Protein AF-V4P3L7-F1 (afdb_monomer_lite)

Structure (mmCIF, N/CA/C/O backbone):
data_AF-V4P3L7-F1
#
_entry.id   AF-V4P3L7-F1
#
loop_
_atom_site.group_PDB
_atom_site.id
_atom_site.type_symbol
_atom_site.label_atom_id
_atom_site.label_alt_id
_atom_site.label_comp_id
_atom_site.label_asym_id
_atom_site.label_entity_id
_atom_site.label_seq_id
_atom_site.pdbx_PDB_ins_code
_atom_site.Cartn_x
_atom_site.Cartn_y
_atom_site.Cartn_z
_atom_site.occupancy
_atom_site.B_iso_or_equiv
_atom_site.auth_seq_id
_atom_site.auth_comp_id
_atom_site.auth_asym_id
_atom_site.auth_atom_id
_atom_site.pdbx_PDB_model_num
ATOM 1 N N . MET A 1 1 ? 28.879 34.610 58.451 1.00 37.88 1 MET A N 1
ATOM 2 C CA . MET A 1 1 ? 29.389 35.227 57.208 1.00 37.88 1 MET A CA 1
ATOM 3 C C . MET A 1 1 ? 28.732 34.525 56.030 1.00 37.88 1 MET A C 1
ATOM 5 O O . MET A 1 1 ? 28.749 33.306 55.981 1.00 37.88 1 MET A O 1
ATOM 9 N N . LYS A 1 2 ? 28.060 35.299 55.172 1.00 35.75 2 LYS A N 1
ATOM 10 C CA . LYS A 1 2 ? 27.319 34.864 53.978 1.00 35.75 2 LYS A CA 1
ATOM 11 C C . LYS A 1 2 ? 28.291 34.525 52.846 1.00 35.75 2 LYS A C 1
ATOM 13 O O . LYS A 1 2 ? 29.148 35.365 52.600 1.00 35.75 2 LYS A O 1
ATOM 18 N N . ARG A 1 3 ? 28.061 33.436 52.097 1.00 35.53 3 ARG A N 1
ATOM 19 C CA . ARG A 1 3 ? 28.135 33.418 50.619 1.00 35.53 3 ARG A CA 1
ATOM 20 C C . ARG A 1 3 ? 27.157 32.382 50.055 1.00 35.53 3 ARG A C 1
ATOM 22 O O . ARG A 1 3 ? 27.324 31.185 50.239 1.00 35.53 3 ARG A O 1
ATOM 29 N N . L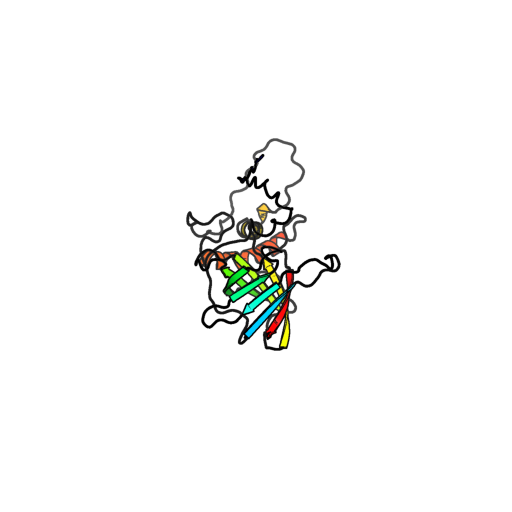EU A 1 4 ? 26.129 32.919 49.408 1.00 35.16 4 LEU A N 1
ATOM 30 C CA . LEU A 1 4 ? 25.175 32.271 48.519 1.00 35.16 4 LEU A CA 1
ATOM 31 C C . LEU A 1 4 ? 25.729 32.478 47.099 1.00 35.16 4 LEU A C 1
ATOM 33 O O . LEU A 1 4 ? 26.062 33.615 46.765 1.00 35.16 4 LEU A O 1
ATOM 37 N N . ILE A 1 5 ? 25.845 31.429 46.287 1.00 44.84 5 ILE A N 1
ATOM 38 C CA . ILE A 1 5 ? 26.063 31.554 44.839 1.00 44.84 5 ILE A CA 1
ATOM 39 C C . ILE A 1 5 ? 25.007 30.676 44.166 1.00 44.84 5 ILE A C 1
ATOM 41 O O . ILE A 1 5 ? 24.982 29.465 44.360 1.00 44.84 5 ILE A O 1
ATOM 45 N N . ILE A 1 6 ? 24.107 31.330 43.436 1.00 40.78 6 ILE A N 1
ATOM 46 C CA . ILE A 1 6 ? 23.096 30.758 42.541 1.00 40.78 6 ILE A CA 1
ATOM 47 C C . ILE A 1 6 ? 23.354 31.370 41.156 1.00 40.78 6 ILE A C 1
ATOM 49 O O . ILE A 1 6 ? 23.861 32.491 41.082 1.00 40.78 6 ILE A O 1
ATOM 53 N N . VAL A 1 7 ? 22.867 30.668 40.122 1.00 38.09 7 VAL A N 1
ATOM 54 C CA . VAL A 1 7 ? 22.630 31.091 38.721 1.00 38.09 7 VAL A CA 1
ATOM 55 C C . VAL A 1 7 ? 23.849 30.812 37.829 1.00 38.09 7 VAL A C 1
ATOM 57 O O . VAL A 1 7 ? 24.954 31.181 38.192 1.00 38.09 7 VAL A O 1
ATOM 60 N N . ALA A 1 8 ? 23.794 30.177 36.657 1.00 35.69 8 ALA A N 1
ATOM 61 C CA . ALA A 1 8 ? 22.783 29.584 35.768 1.00 35.69 8 ALA A CA 1
ATOM 62 C C . ALA A 1 8 ? 23.570 28.585 34.879 1.00 35.69 8 ALA A C 1
ATOM 64 O O . ALA A 1 8 ? 24.770 28.751 34.691 1.00 35.69 8 ALA A O 1
ATOM 65 N N . GLY A 1 9 ? 23.010 27.476 34.402 1.00 33.06 9 GLY A N 1
ATOM 66 C CA . GLY A 1 9 ? 22.136 27.475 33.228 1.00 33.06 9 GLY A CA 1
ATOM 67 C C . GLY A 1 9 ? 22.950 27.411 31.927 1.00 33.06 9 GLY A C 1
ATOM 68 O O . GLY A 1 9 ? 23.259 28.440 31.348 1.00 33.06 9 GLY A O 1
ATOM 69 N N . LEU A 1 10 ? 23.277 26.187 31.508 1.00 34.41 10 LEU A N 1
ATOM 70 C CA . LEU A 1 10 ? 23.699 25.740 30.168 1.00 34.41 10 LEU A CA 1
ATOM 71 C C . LEU A 1 10 ? 23.629 24.200 30.262 1.00 34.41 10 LEU A C 1
ATOM 73 O O . LEU A 1 10 ? 24.507 23.586 30.852 1.00 34.41 10 LEU A O 1
ATOM 77 N N . LEU A 1 11 ? 22.532 23.504 29.939 1.00 36.62 11 LEU A N 1
ATOM 78 C CA . LEU A 1 11 ? 21.944 23.349 28.601 1.00 36.62 11 LEU A CA 1
ATOM 79 C C . LEU A 1 11 ? 23.004 23.292 27.495 1.00 36.62 11 LEU A C 1
ATOM 81 O O . LEU A 1 11 ? 22.933 24.001 26.500 1.00 36.62 11 LEU A O 1
ATOM 85 N N . ALA A 1 12 ? 23.984 22.407 27.668 1.00 33.34 12 ALA A N 1
ATOM 86 C CA . ALA A 1 12 ? 24.617 21.757 26.534 1.00 33.34 12 ALA A CA 1
ATOM 87 C C . ALA A 1 12 ? 23.836 20.464 26.270 1.00 33.34 12 ALA A C 1
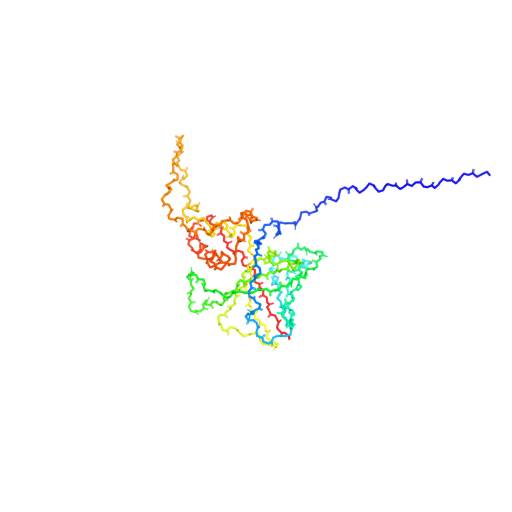ATOM 89 O O . ALA A 1 12 ? 24.082 19.433 26.891 1.00 33.34 12 ALA A O 1
ATOM 90 N N . LEU A 1 13 ? 22.844 20.564 25.381 1.00 32.34 13 LEU A N 1
ATOM 91 C CA . LEU A 1 13 ? 22.291 19.434 24.643 1.00 32.34 13 LEU A CA 1
ATOM 92 C C . LEU A 1 13 ? 23.450 18.809 23.862 1.00 32.34 13 LEU A C 1
ATOM 94 O O . LEU A 1 13 ? 23.728 19.186 22.726 1.00 32.34 13 LEU A O 1
ATOM 98 N N . THR A 1 14 ? 24.186 17.902 24.498 1.00 32.47 14 THR A N 1
ATOM 99 C CA . THR A 1 14 ? 25.061 16.989 23.776 1.00 32.47 14 THR A CA 1
ATOM 100 C C . THR A 1 14 ? 24.165 16.198 22.845 1.00 32.47 14 THR A C 1
ATOM 102 O O . THR A 1 14 ? 23.231 15.538 23.302 1.00 32.47 14 THR A O 1
ATOM 105 N N . ALA A 1 15 ? 24.426 16.381 21.552 1.00 32.62 15 ALA A N 1
ATOM 106 C CA . ALA A 1 15 ? 23.790 15.735 20.425 1.00 32.62 15 ALA A CA 1
ATOM 107 C C . ALA A 1 15 ? 23.206 14.372 20.807 1.00 32.62 15 ALA A C 1
ATOM 109 O O . ALA A 1 15 ? 23.937 13.462 21.205 1.00 32.62 15 ALA A O 1
ATOM 110 N N . CYS A 1 16 ? 21.880 14.265 20.682 1.00 31.66 16 CYS A N 1
ATOM 111 C CA . CYS A 1 16 ? 21.207 12.982 20.584 1.00 31.66 16 CYS A CA 1
ATOM 112 C C . CYS A 1 16 ? 21.837 12.260 19.395 1.00 31.66 16 CYS A C 1
ATOM 114 O O . CYS A 1 16 ? 21.535 12.546 18.239 1.00 31.66 16 CYS A O 1
ATOM 116 N N . SER A 1 17 ? 22.785 11.380 19.695 1.00 32.28 17 SER A N 1
ATOM 117 C CA . SER A 1 17 ? 23.218 10.345 18.778 1.00 32.28 17 SER A CA 1
ATOM 118 C C . SER A 1 17 ? 21.976 9.501 18.542 1.00 32.28 17 SER A C 1
ATOM 120 O O . SER A 1 17 ? 21.480 8.855 19.463 1.00 32.28 17 SER A O 1
ATOM 122 N N . LYS A 1 18 ? 21.419 9.608 17.335 1.00 30.78 18 LYS A N 1
ATOM 123 C CA . LYS A 1 18 ? 20.332 8.748 16.882 1.00 30.78 18 LYS A CA 1
ATOM 124 C C . LYS A 1 18 ? 20.797 7.295 17.027 1.00 30.78 18 LYS A C 1
ATOM 126 O O . LYS A 1 18 ? 21.839 6.958 16.459 1.00 30.78 18 LYS A O 1
ATOM 131 N N . PRO A 1 19 ? 20.097 6.444 17.792 1.00 31.98 19 PRO A N 1
ATOM 132 C CA . PRO A 1 19 ? 20.280 5.019 17.650 1.00 31.98 19 PRO A CA 1
ATOM 133 C C . PRO A 1 19 ? 19.686 4.590 16.304 1.00 31.98 19 PRO A C 1
ATOM 135 O O . PRO A 1 19 ? 18.683 5.121 15.831 1.00 31.98 19 PRO A O 1
ATOM 138 N N . VAL A 1 20 ? 20.406 3.672 15.680 1.00 42.06 20 VAL A N 1
ATOM 139 C CA . VAL A 1 20 ? 20.154 3.027 14.396 1.00 42.06 20 VAL A CA 1
ATOM 140 C C . VAL A 1 20 ? 18.781 2.348 14.404 1.00 42.06 20 VAL A C 1
ATOM 142 O O . VAL A 1 20 ? 18.669 1.302 15.023 1.00 42.06 20 VAL A O 1
ATOM 145 N N . GLU A 1 21 ? 17.774 2.953 13.756 1.00 36.69 21 GLU A N 1
ATOM 146 C CA . GLU A 1 21 ? 16.595 2.297 13.130 1.00 36.69 21 GLU A CA 1
ATOM 147 C C . GLU A 1 21 ? 15.647 3.309 12.424 1.00 36.69 21 GLU A C 1
ATOM 149 O O . GLU A 1 21 ? 14.431 3.194 12.452 1.00 36.69 21 GLU A O 1
ATOM 154 N N . GLU A 1 22 ? 16.177 4.339 11.752 1.00 35.50 22 GLU A N 1
ATOM 155 C CA . GLU A 1 22 ? 15.370 5.290 10.942 1.00 35.50 22 GLU A CA 1
ATOM 156 C C . GLU A 1 22 ? 15.226 4.869 9.459 1.00 35.50 22 GLU A C 1
ATOM 158 O O . GLU A 1 22 ? 14.874 5.673 8.599 1.00 35.50 22 GLU A O 1
ATOM 163 N N . ALA A 1 23 ? 15.511 3.612 9.110 1.00 40.16 23 ALA A N 1
ATOM 164 C CA . ALA A 1 23 ? 15.700 3.219 7.709 1.00 40.16 23 ALA A CA 1
ATOM 165 C C . ALA A 1 23 ? 14.409 3.019 6.886 1.00 40.16 23 ALA A C 1
ATOM 167 O O . ALA A 1 23 ? 14.508 2.871 5.672 1.00 40.16 23 ALA A O 1
ATOM 168 N N . ALA A 1 24 ? 13.217 3.014 7.492 1.00 41.72 24 ALA A N 1
ATOM 169 C CA . ALA A 1 24 ? 11.974 2.715 6.767 1.00 41.72 24 ALA A CA 1
ATOM 170 C C . ALA A 1 24 ? 11.208 3.951 6.252 1.00 41.72 24 ALA A C 1
ATOM 172 O O . ALA A 1 24 ? 10.261 3.790 5.494 1.00 41.72 24 ALA A O 1
ATOM 173 N N . MET A 1 25 ? 11.588 5.175 6.649 1.00 45.25 25 MET A N 1
ATOM 174 C CA . MET A 1 25 ? 10.814 6.391 6.333 1.00 45.25 25 MET A CA 1
ATOM 175 C C . MET A 1 25 ? 11.490 7.395 5.406 1.00 45.25 25 MET A C 1
ATOM 177 O O . MET A 1 25 ? 10.789 8.172 4.764 1.00 45.25 25 MET A O 1
ATOM 181 N N . ASP A 1 26 ? 12.819 7.406 5.312 1.00 50.12 26 ASP A N 1
ATOM 182 C CA . ASP A 1 26 ? 13.526 8.408 4.495 1.00 50.12 26 ASP A CA 1
ATOM 183 C C . ASP A 1 26 ? 13.396 8.153 2.976 1.00 50.12 26 ASP A C 1
ATOM 185 O O . ASP A 1 26 ? 14.003 8.859 2.173 1.00 50.12 26 ASP A O 1
ATOM 189 N N . ARG A 1 27 ? 12.610 7.146 2.564 1.00 66.25 27 ARG A N 1
ATOM 190 C CA . ARG A 1 27 ? 12.422 6.747 1.160 1.00 66.25 27 ARG A CA 1
ATOM 191 C C . ARG A 1 27 ? 10.981 6.445 0.751 1.00 66.25 27 ARG A C 1
ATOM 193 O O . ARG A 1 27 ? 10.786 6.026 -0.384 1.00 66.25 27 ARG A O 1
ATOM 200 N N . SER A 1 28 ? 9.980 6.616 1.615 1.00 78.62 28 SER A N 1
ATOM 201 C CA . SER A 1 28 ? 8.603 6.273 1.234 1.00 78.62 28 SER A CA 1
ATOM 202 C C . SER A 1 28 ? 8.080 7.196 0.131 1.00 78.62 28 SER A C 1
ATOM 204 O O . SER A 1 28 ? 8.346 8.400 0.140 1.0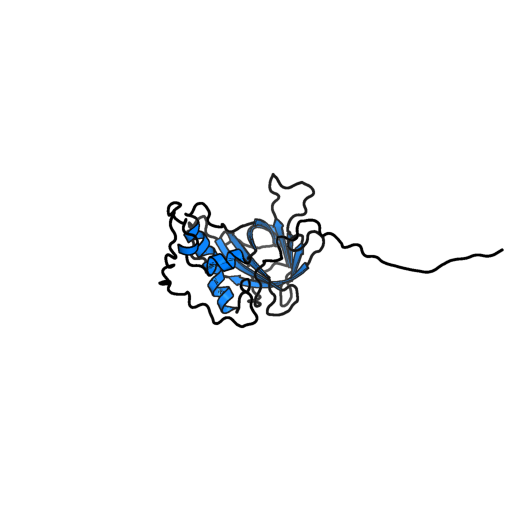0 78.62 28 SER A O 1
ATOM 206 N N . VAL A 1 29 ? 7.321 6.642 -0.814 1.00 85.81 29 VAL A N 1
ATOM 207 C CA . VAL A 1 29 ? 6.799 7.389 -1.962 1.00 85.81 29 VAL A CA 1
ATOM 208 C C . VAL A 1 29 ? 5.704 8.341 -1.513 1.00 85.81 29 VAL A C 1
ATOM 210 O O . VAL A 1 29 ? 4.733 7.927 -0.874 1.00 85.81 29 VAL A O 1
ATOM 213 N N . VAL A 1 30 ? 5.850 9.613 -1.891 1.00 86.44 30 VAL A N 1
ATOM 214 C CA . VAL A 1 30 ? 4.904 10.690 -1.576 1.00 86.44 30 VAL A CA 1
ATOM 215 C C . VAL A 1 30 ? 4.195 11.186 -2.837 1.00 86.44 30 VAL A C 1
ATOM 217 O O . VAL A 1 30 ? 4.733 11.105 -3.940 1.00 86.44 30 VAL A O 1
ATOM 220 N N . GLY A 1 31 ? 2.974 11.700 -2.695 1.00 84.44 31 GLY A N 1
ATOM 221 C CA . GLY A 1 31 ? 2.232 12.293 -3.808 1.00 84.44 31 GLY A CA 1
ATOM 222 C C . GLY A 1 31 ? 0.796 12.711 -3.459 1.00 84.44 31 GLY A C 1
ATOM 223 O O . GLY A 1 31 ? 0.480 12.901 -2.278 1.00 84.44 31 GLY A O 1
ATOM 224 N N . PRO A 1 32 ? -0.059 12.906 -4.480 1.00 85.56 32 PRO A N 1
ATOM 225 C CA . PRO A 1 32 ? -1.382 13.516 -4.345 1.00 85.56 32 PRO A CA 1
ATOM 226 C C . PRO A 1 32 ? -2.462 12.640 -3.702 1.00 85.56 32 PRO A C 1
ATOM 228 O O . PRO A 1 32 ? -2.572 11.437 -3.937 1.00 85.56 32 PRO A O 1
ATOM 231 N N . ASP A 1 33 ? -3.360 13.265 -2.952 1.00 84.81 33 ASP A N 1
ATOM 232 C CA . ASP A 1 33 ? -4.522 12.572 -2.394 1.00 84.81 33 ASP A CA 1
ATOM 233 C C . ASP A 1 33 ? -5.399 11.935 -3.497 1.00 84.81 33 ASP A C 1
ATOM 235 O O . ASP A 1 33 ? -5.634 12.520 -4.558 1.00 84.81 33 ASP A O 1
ATOM 239 N N . MET A 1 34 ? -5.902 10.723 -3.230 1.00 89.38 34 MET A N 1
ATOM 240 C CA . MET A 1 34 ? -6.771 9.963 -4.142 1.00 89.38 34 MET A CA 1
ATOM 241 C C . MET A 1 34 ? -8.255 10.045 -3.729 1.00 89.38 34 MET A C 1
ATOM 243 O O . MET A 1 34 ? -8.686 10.936 -2.994 1.00 89.38 34 MET A O 1
ATOM 247 N N . GLU A 1 35 ? -9.066 9.089 -4.192 1.00 85.12 35 GLU A N 1
ATOM 248 C CA . GLU A 1 35 ? -10.470 8.959 -3.811 1.00 85.12 35 GLU A CA 1
ATOM 249 C C . GLU A 1 35 ? -10.623 8.513 -2.349 1.00 85.12 35 GLU A C 1
ATOM 251 O O . GLU A 1 35 ? -9.746 7.887 -1.766 1.00 85.12 35 GLU A O 1
ATOM 256 N N . LYS A 1 36 ? -11.760 8.816 -1.718 1.00 81.94 36 LYS A N 1
ATOM 257 C CA . LYS A 1 36 ? -11.989 8.510 -0.289 1.00 81.94 36 LYS A CA 1
ATOM 258 C C . LYS A 1 36 ? -12.747 7.202 -0.050 1.00 81.94 36 LYS A C 1
ATOM 260 O O . LYS A 1 36 ? -12.851 6.745 1.087 1.00 81.94 36 LYS A O 1
ATOM 265 N N . ALA A 1 37 ? -13.300 6.608 -1.106 1.00 83.00 37 ALA A N 1
ATOM 266 C CA . ALA A 1 37 ? -14.049 5.363 -1.021 1.00 83.00 37 ALA A CA 1
ATOM 267 C C . ALA A 1 37 ? -13.084 4.172 -1.068 1.00 83.00 37 ALA A C 1
ATOM 269 O O . ALA A 1 37 ? -12.436 3.931 -2.080 1.00 83.00 37 ALA A O 1
ATOM 270 N N . GLY A 1 38 ? -12.984 3.446 0.045 1.00 84.56 38 GLY A N 1
ATOM 271 C CA . GLY A 1 38 ? -12.112 2.280 0.168 1.00 84.56 38 GLY A CA 1
ATOM 272 C C . GLY A 1 38 ? -12.831 0.940 -0.031 1.00 84.56 38 GLY A C 1
ATOM 273 O O . GLY A 1 38 ? -14.060 0.899 -0.127 1.00 84.56 38 GLY A O 1
ATOM 274 N N . PRO A 1 39 ? -12.076 -0.173 -0.014 1.00 85.44 39 PRO A N 1
ATOM 275 C CA . PRO A 1 39 ? -12.614 -1.531 -0.168 1.00 85.44 39 PRO A CA 1
ATOM 276 C C . PRO A 1 39 ? -13.468 -1.999 1.010 1.00 85.44 39 PRO A C 1
ATOM 278 O O . PRO A 1 39 ? -14.220 -2.968 0.915 1.00 85.44 39 PRO A O 1
ATOM 281 N N . PHE A 1 40 ? -13.316 -1.344 2.155 1.00 86.00 40 PHE A N 1
ATOM 282 C CA . PHE A 1 40 ? -13.947 -1.754 3.393 1.00 86.00 40 PHE A CA 1
ATOM 283 C C . PHE A 1 40 ? -15.329 -1.108 3.482 1.00 86.00 40 PHE A C 1
ATOM 285 O O . PHE A 1 40 ? -15.439 0.115 3.524 1.00 86.00 40 PHE A O 1
ATOM 292 N N . GLY A 1 41 ? -16.387 -1.924 3.486 1.00 75.06 41 GLY A N 1
ATOM 293 C CA . GLY A 1 41 ? -17.776 -1.459 3.448 1.00 75.06 41 GLY A CA 1
ATOM 294 C C . GLY A 1 41 ? -18.229 -0.664 4.689 1.00 75.06 41 GLY A C 1
ATOM 295 O O . GLY A 1 41 ? -17.719 0.405 5.036 1.00 75.06 41 GLY A O 1
ATOM 296 N N . ASN A 1 42 ? -19.273 -1.135 5.373 1.00 77.44 42 ASN A N 1
ATOM 297 C CA . ASN A 1 42 ? -19.731 -0.516 6.621 1.00 77.44 42 ASN A CA 1
ATOM 298 C C . ASN A 1 42 ? -18.984 -1.102 7.823 1.00 77.44 42 ASN A C 1
ATOM 300 O O . ASN A 1 42 ? -19.494 -1.984 8.504 1.00 77.44 42 ASN A O 1
ATOM 304 N N . PHE A 1 43 ? -17.790 -0.575 8.080 1.00 87.19 43 PHE A N 1
ATOM 305 C CA . PHE A 1 43 ? -17.058 -0.771 9.331 1.00 87.19 43 PHE A CA 1
ATOM 306 C C . PHE A 1 43 ? -17.214 0.454 10.239 1.00 87.19 43 PHE A C 1
ATOM 308 O O . PHE A 1 43 ? -17.498 1.554 9.752 1.00 87.19 43 PHE A O 1
ATOM 315 N N . LYS A 1 44 ? -17.020 0.290 11.550 1.00 89.81 44 LYS A N 1
ATOM 316 C CA . LYS A 1 44 ? -16.764 1.431 12.445 1.00 89.81 44 LYS A CA 1
ATOM 317 C C . LYS A 1 44 ? -15.273 1.575 12.686 1.00 89.81 44 LYS A C 1
ATOM 319 O O . LYS A 1 44 ? -14.747 2.686 12.611 1.00 89.81 44 LYS A O 1
ATOM 324 N N . HIS A 1 45 ? -14.622 0.442 12.922 1.00 93.94 45 HIS A N 1
ATOM 325 C CA . HIS A 1 45 ? -13.204 0.358 13.196 1.00 93.94 45 HIS A CA 1
ATOM 326 C C . HIS A 1 45 ? -12.604 -0.885 12.521 1.00 93.94 45 HIS A C 1
ATOM 328 O O . HIS A 1 45 ? -13.248 -1.930 12.441 1.00 93.94 45 HIS A O 1
ATOM 334 N N . ILE A 1 46 ? -11.393 -0.765 11.979 1.00 95.06 46 ILE A N 1
ATOM 335 C CA . ILE A 1 46 ? -10.614 -1.900 11.473 1.00 95.06 46 ILE A CA 1
ATOM 336 C C . ILE A 1 46 ? -9.204 -1.792 12.024 1.00 95.06 46 ILE A C 1
ATOM 338 O O . ILE A 1 46 ? -8.561 -0.759 11.873 1.00 95.06 46 ILE A O 1
ATOM 342 N N . THR A 1 47 ? -8.702 -2.874 12.605 1.00 96.38 47 THR A N 1
ATOM 343 C CA . THR A 1 47 ? -7.294 -2.981 12.995 1.00 96.38 47 THR A CA 1
ATOM 344 C C . THR A 1 47 ? -6.563 -3.881 12.016 1.00 96.38 47 THR A C 1
ATOM 346 O O . THR A 1 47 ? -6.927 -5.046 11.891 1.00 96.38 47 THR A O 1
ATOM 349 N N . PHE A 1 48 ? -5.513 -3.380 11.375 1.00 95.38 48 PHE A N 1
ATOM 350 C CA . PHE A 1 48 ? -4.527 -4.187 10.661 1.00 95.38 48 PHE A CA 1
ATOM 351 C C . PHE A 1 48 ? -3.310 -4.358 11.565 1.00 95.38 48 PHE A C 1
ATOM 353 O O . PHE A 1 48 ? -2.701 -3.368 11.964 1.00 95.38 48 PHE A O 1
ATOM 360 N N . ALA A 1 49 ? -2.958 -5.591 11.910 1.00 94.69 49 ALA A N 1
ATOM 361 C CA . ALA A 1 49 ? -1.814 -5.880 12.771 1.00 94.69 49 ALA A CA 1
ATOM 362 C C . ALA A 1 49 ? -0.843 -6.832 12.076 1.00 94.69 49 ALA A C 1
ATOM 364 O O . ALA A 1 49 ? -1.273 -7.833 11.497 1.00 94.69 49 ALA A O 1
ATOM 365 N N . ALA A 1 50 ? 0.453 -6.531 12.145 1.00 91.62 50 ALA A N 1
ATOM 366 C CA . ALA A 1 50 ? 1.477 -7.413 11.604 1.00 91.62 50 ALA A CA 1
ATOM 367 C C . ALA A 1 50 ? 1.522 -8.740 12.361 1.00 91.62 50 ALA A C 1
ATOM 369 O O . ALA A 1 50 ? 1.360 -8.798 13.585 1.00 91.62 50 ALA A O 1
ATOM 370 N N . VAL A 1 51 ? 1.748 -9.819 11.615 1.00 86.88 51 VAL A N 1
ATOM 371 C CA . VAL A 1 51 ? 1.945 -11.148 12.191 1.00 86.88 51 VAL A CA 1
ATOM 372 C C . VAL A 1 51 ? 3.387 -11.261 12.673 1.00 86.88 51 VAL A C 1
ATOM 374 O O . VAL A 1 51 ? 4.320 -11.003 11.918 1.00 86.88 51 VAL A O 1
ATOM 377 N N . ARG A 1 52 ? 3.575 -11.657 13.935 1.00 84.75 52 ARG A N 1
ATOM 378 C CA . ARG A 1 52 ? 4.904 -11.920 14.498 1.00 84.75 52 ARG A CA 1
ATOM 379 C C . ARG A 1 52 ? 5.571 -13.066 13.734 1.00 84.75 52 ARG A C 1
ATOM 381 O O . ARG A 1 52 ? 5.026 -14.170 13.727 1.00 84.75 52 ARG A O 1
ATOM 388 N N . ALA A 1 53 ? 6.731 -12.815 13.133 1.00 82.81 53 ALA A N 1
ATOM 389 C CA . ALA A 1 53 ? 7.563 -13.879 12.582 1.00 82.81 53 ALA A CA 1
ATOM 390 C C . ALA A 1 53 ? 8.284 -14.631 13.716 1.00 82.81 53 ALA A C 1
ATOM 392 O O . ALA A 1 53 ? 8.464 -14.094 14.812 1.00 82.81 53 ALA A O 1
ATOM 393 N N . GLU A 1 54 ? 8.664 -15.887 13.474 1.00 82.62 54 GLU A N 1
ATOM 394 C CA . GLU A 1 54 ? 9.262 -16.762 14.498 1.00 82.62 54 GLU A CA 1
ATOM 395 C C . GLU A 1 54 ? 10.577 -16.212 15.072 1.00 82.62 54 GLU A C 1
ATOM 397 O O . GLU A 1 54 ? 10.896 -16.450 16.235 1.00 82.62 54 GLU A O 1
ATOM 402 N N . ASP A 1 55 ? 11.317 -15.450 14.272 1.00 83.25 55 ASP A N 1
ATOM 403 C CA . ASP A 1 55 ? 12.587 -14.813 14.612 1.00 83.25 55 ASP A CA 1
ATOM 404 C C . ASP A 1 55 ? 12.431 -13.412 15.228 1.00 83.25 55 ASP A C 1
ATOM 406 O O . ASP A 1 55 ? 13.416 -12.820 15.670 1.00 83.25 55 ASP A O 1
ATOM 410 N N . THR A 1 56 ? 11.209 -12.872 15.301 1.00 77.81 56 THR A N 1
ATOM 411 C CA . THR A 1 56 ? 10.964 -11.531 15.845 1.00 77.81 56 THR A CA 1
ATOM 412 C C . THR A 1 56 ? 10.991 -11.545 17.384 1.00 77.81 56 THR A C 1
ATOM 414 O O . THR A 1 56 ? 10.117 -12.183 17.990 1.00 77.81 56 THR A O 1
ATOM 417 N N . PRO A 1 57 ? 11.901 -10.795 18.047 1.00 84.69 57 PRO A N 1
ATOM 418 C CA . PRO A 1 57 ? 12.015 -10.749 19.509 1.00 84.69 57 PRO A CA 1
ATOM 419 C C . PRO A 1 57 ? 10.693 -10.429 20.206 1.00 84.69 57 PRO A C 1
ATOM 421 O O . PRO A 1 57 ? 9.962 -9.537 19.784 1.00 84.69 57 PRO A O 1
ATOM 424 N N . THR A 1 58 ? 10.359 -11.142 21.284 1.00 81.94 58 THR A N 1
ATOM 425 C CA . THR A 1 58 ? 9.044 -11.066 21.958 1.00 81.94 58 THR A CA 1
ATOM 426 C C . THR A 1 58 ? 8.643 -9.651 22.393 1.00 81.94 58 THR A C 1
ATOM 428 O O . THR A 1 58 ? 7.455 -9.335 22.436 1.00 81.94 58 THR A O 1
ATOM 431 N N . ASP A 1 59 ? 9.616 -8.802 22.704 1.00 82.19 59 ASP A N 1
ATOM 432 C CA . ASP A 1 59 ? 9.457 -7.409 23.119 1.00 82.19 59 ASP A CA 1
ATOM 433 C C . ASP A 1 59 ? 9.379 -6.409 21.953 1.00 82.19 59 ASP A C 1
ATOM 435 O O . ASP A 1 59 ? 9.020 -5.252 22.179 1.00 82.19 59 ASP A O 1
ATOM 439 N N . SER A 1 60 ? 9.633 -6.840 20.712 1.00 80.38 60 SER A N 1
ATOM 440 C CA . SER A 1 60 ? 9.470 -5.996 19.527 1.00 80.38 60 SER A CA 1
ATOM 441 C C . SER A 1 60 ? 8.030 -5.517 19.395 1.00 80.38 60 SER A C 1
ATOM 443 O O . SER A 1 60 ? 7.078 -6.311 19.433 1.00 80.38 60 SER A O 1
ATOM 445 N N . GLN A 1 61 ? 7.885 -4.209 19.195 1.00 83.38 61 GLN A N 1
ATOM 446 C CA . GLN A 1 61 ? 6.610 -3.598 18.873 1.00 83.38 61 GLN A CA 1
ATOM 447 C C . GLN A 1 61 ? 6.309 -3.829 17.392 1.00 83.38 61 GLN A C 1
ATOM 449 O O . GLN A 1 61 ? 7.126 -3.536 16.527 1.00 83.38 61 GLN A O 1
ATOM 454 N N . LEU A 1 62 ? 5.142 -4.396 17.099 1.00 85.94 62 LEU A N 1
ATOM 455 C CA . LEU A 1 62 ? 4.756 -4.723 15.730 1.00 85.94 62 LEU A CA 1
ATOM 456 C C . LEU A 1 62 ? 4.008 -3.557 15.086 1.00 85.94 62 LEU A C 1
ATOM 458 O O . LEU A 1 62 ? 3.322 -2.794 15.778 1.00 85.94 62 LEU A O 1
ATOM 462 N N . MET A 1 63 ? 4.105 -3.460 13.759 1.00 88.88 63 MET A N 1
ATOM 463 C CA . MET A 1 63 ? 3.305 -2.524 12.976 1.00 88.88 63 MET A CA 1
ATOM 464 C C . MET A 1 63 ? 1.816 -2.777 13.235 1.00 88.88 63 MET A C 1
ATOM 466 O O . MET A 1 63 ? 1.335 -3.917 13.189 1.00 88.88 63 MET A O 1
ATOM 470 N N . ARG A 1 64 ? 1.076 -1.697 13.484 1.00 92.62 64 ARG A N 1
ATOM 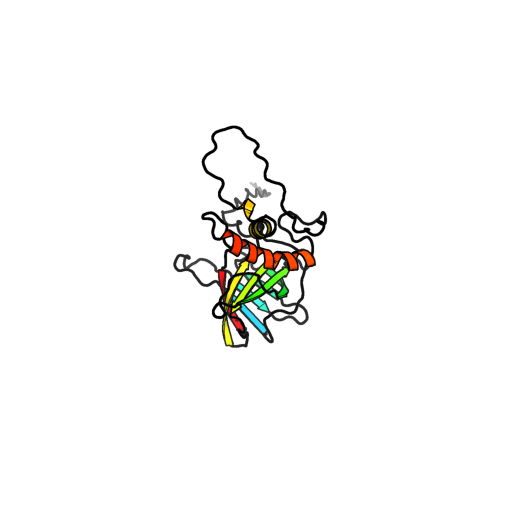471 C CA . ARG A 1 64 ? -0.380 -1.728 13.593 1.00 92.62 64 ARG A CA 1
ATOM 472 C C . ARG A 1 64 ? -0.988 -0.470 12.990 1.00 92.62 64 ARG A C 1
ATOM 474 O O . ARG A 1 64 ? -0.527 0.634 13.259 1.00 92.62 64 ARG A O 1
ATOM 481 N N . ILE A 1 65 ? -2.054 -0.640 12.220 1.00 94.38 65 ILE A N 1
ATOM 482 C CA . ILE A 1 65 ? -2.838 0.440 11.622 1.00 94.38 65 ILE A CA 1
ATOM 483 C C . ILE A 1 65 ? -4.268 0.315 12.139 1.00 94.38 65 ILE A C 1
ATOM 485 O O . ILE A 1 65 ? -4.922 -0.701 11.923 1.00 94.38 65 ILE A O 1
ATOM 489 N N . GLU A 1 66 ? -4.758 1.344 12.818 1.00 95.69 66 GLU A N 1
ATOM 490 C CA . GLU A 1 66 ? -6.142 1.426 13.293 1.00 95.69 66 GLU A CA 1
ATOM 491 C C . GLU A 1 66 ? -6.916 2.411 12.421 1.00 95.69 66 GLU A C 1
ATOM 493 O O . GLU A 1 66 ? -6.630 3.604 12.423 1.00 95.69 66 GLU A O 1
ATOM 498 N N . LEU A 1 67 ? -7.888 1.919 11.658 1.00 94.88 67 LEU A N 1
ATOM 499 C CA . LEU A 1 67 ? -8.704 2.699 10.739 1.00 94.88 67 LEU A CA 1
ATOM 500 C C . LEU A 1 67 ? -10.083 2.955 11.344 1.00 94.88 67 LEU A C 1
ATOM 502 O O . LEU A 1 67 ? -10.841 2.022 11.601 1.00 94.88 67 LEU A O 1
ATOM 506 N N . VAL A 1 68 ? -10.448 4.223 11.504 1.00 93.62 68 VAL A N 1
ATOM 507 C CA . VAL A 1 68 ? -11.767 4.648 11.986 1.00 93.62 68 VAL A CA 1
ATOM 508 C C . VAL A 1 68 ? -12.548 5.289 10.848 1.00 93.62 68 VAL A C 1
ATOM 510 O O . VAL A 1 68 ? -12.042 6.165 10.138 1.00 93.62 68 VAL A O 1
ATOM 513 N N . LYS A 1 69 ? -13.809 4.873 10.686 1.00 89.50 69 LYS A N 1
ATOM 514 C CA . LYS A 1 69 ? -14.698 5.455 9.679 1.00 89.50 69 LYS A CA 1
ATOM 515 C C . LYS A 1 69 ? -15.068 6.885 10.066 1.00 89.50 69 LYS A C 1
ATOM 517 O O . LYS A 1 69 ? -15.666 7.117 11.116 1.00 89.50 69 LYS A O 1
ATOM 522 N N . GLY A 1 70 ? -14.730 7.844 9.210 1.00 84.19 70 GLY A N 1
ATOM 523 C CA . GLY A 1 70 ? -15.118 9.241 9.392 1.00 84.19 70 GLY A CA 1
ATOM 524 C C . GLY A 1 70 ? -16.364 9.611 8.590 1.00 84.19 70 GLY A C 1
ATOM 525 O O . GLY A 1 70 ? -16.782 8.901 7.679 1.00 84.19 70 GLY A O 1
ATOM 526 N N . ALA A 1 71 ? -16.955 10.765 8.908 1.00 75.50 71 ALA A N 1
ATOM 527 C CA . ALA A 1 71 ? -18.120 11.293 8.188 1.00 75.50 71 ALA A CA 1
ATOM 528 C C . ALA A 1 71 ? -17.790 11.812 6.770 1.00 75.50 71 ALA A C 1
ATOM 530 O O . ALA A 1 71 ? -18.702 12.113 6.006 1.00 75.50 71 ALA A O 1
ATOM 531 N N . GLY A 1 72 ? -16.505 11.922 6.418 1.00 76.62 72 GLY A N 1
ATOM 532 C CA . GLY A 1 72 ? -16.059 12.347 5.087 1.00 76.62 72 GLY A CA 1
ATOM 533 C C . GLY A 1 72 ? -14.743 11.708 4.649 1.00 76.62 72 GLY A C 1
ATOM 534 O O . GLY A 1 72 ? -14.607 11.330 3.492 1.00 76.62 72 GLY A O 1
ATOM 535 N N . GLU A 1 73 ? -13.789 11.552 5.564 1.00 84.00 73 GLU A N 1
ATOM 536 C CA . GLU A 1 73 ? -12.513 10.873 5.331 1.00 84.00 73 GLU A CA 1
ATOM 537 C C . GLU A 1 73 ? -12.264 9.874 6.460 1.00 84.00 73 GLU A C 1
ATOM 539 O O . GLU A 1 73 ? -12.520 10.187 7.625 1.00 84.00 73 GLU A O 1
ATOM 544 N N . ASN A 1 74 ? -11.785 8.679 6.116 1.00 89.50 74 ASN A N 1
ATOM 545 C CA . ASN A 1 74 ? -11.363 7.706 7.116 1.00 89.50 74 ASN A CA 1
ATOM 546 C C . ASN A 1 74 ? -10.037 8.149 7.730 1.00 89.50 74 ASN A C 1
ATOM 548 O O . ASN A 1 74 ? -9.169 8.668 7.033 1.00 89.50 74 ASN A O 1
ATOM 552 N N . VAL A 1 75 ? -9.877 7.917 9.027 1.00 91.94 75 VAL A N 1
ATOM 553 C CA . VAL A 1 75 ? -8.673 8.312 9.759 1.00 91.94 75 VAL A CA 1
ATOM 554 C C . VAL A 1 75 ? -7.934 7.057 10.185 1.00 91.94 75 VAL A C 1
ATOM 556 O O . VAL A 1 75 ? -8.522 6.200 10.842 1.00 91.94 75 VAL A O 1
ATOM 559 N N . ALA A 1 76 ? -6.662 6.955 9.818 1.00 92.88 76 ALA A N 1
ATOM 560 C CA . ALA A 1 76 ? -5.769 5.920 10.309 1.00 92.88 76 ALA A CA 1
ATOM 561 C C . ALA A 1 76 ? -4.920 6.446 11.467 1.00 92.88 76 ALA A C 1
ATOM 563 O O . ALA A 1 76 ? -4.404 7.563 11.406 1.00 92.88 76 ALA A O 1
ATOM 564 N N . THR A 1 77 ? -4.728 5.614 12.485 1.00 93.31 77 THR A N 1
ATOM 565 C CA . THR A 1 77 ? -3.668 5.761 13.481 1.00 93.31 77 THR A CA 1
ATOM 566 C C . THR A 1 77 ? -2.609 4.695 13.216 1.00 93.31 77 THR A C 1
ATOM 568 O O . THR A 1 77 ? -2.901 3.501 13.230 1.00 93.31 77 THR A O 1
ATOM 571 N N . LEU A 1 78 ? -1.385 5.131 12.944 1.00 90.44 78 LEU A N 1
ATOM 572 C CA . LEU A 1 78 ? -0.258 4.309 12.514 1.00 90.44 78 LEU A CA 1
ATOM 573 C C . LEU A 1 78 ? 0.692 4.126 13.697 1.00 90.44 78 LEU A C 1
ATOM 575 O O . LEU A 1 78 ? 1.229 5.110 14.206 1.00 90.44 78 LEU A O 1
ATOM 579 N N . TYR A 1 79 ? 0.902 2.888 14.129 1.00 89.69 79 TYR A N 1
ATOM 580 C CA . TYR A 1 79 ? 1.810 2.506 15.210 1.00 89.69 79 TYR A CA 1
ATOM 581 C C . TYR A 1 79 ? 2.988 1.723 14.632 1.00 89.69 79 TYR A C 1
ATOM 583 O O . TYR A 1 79 ? 2.763 0.776 13.876 1.00 89.69 79 TYR A O 1
ATOM 591 N N . ASN A 1 80 ? 4.218 2.096 15.004 1.00 84.75 80 ASN A N 1
ATOM 592 C CA . ASN A 1 80 ? 5.456 1.384 14.633 1.00 84.75 80 ASN A CA 1
ATOM 593 C C . ASN A 1 80 ? 5.597 1.166 13.119 1.00 84.75 80 ASN A C 1
ATOM 595 O O . ASN A 1 80 ? 6.080 0.142 12.650 1.00 84.75 80 ASN A O 1
ATOM 599 N N . LEU A 1 81 ? 5.067 2.118 12.351 1.00 76.00 81 LEU A N 1
ATOM 600 C CA . LEU A 1 81 ? 5.230 2.195 10.901 1.00 76.00 81 LEU A CA 1
ATOM 601 C C . LEU A 1 81 ? 6.316 3.214 10.551 1.00 76.00 81 LEU A C 1
ATOM 603 O O . LEU A 1 81 ? 7.151 2.989 9.689 1.00 76.00 81 LEU A O 1
ATOM 607 N N . LEU A 1 82 ? 6.258 4.350 11.244 1.00 67.75 82 LEU A N 1
ATOM 608 C CA . LEU A 1 82 ? 7.051 5.548 10.991 1.00 67.75 82 LEU A CA 1
ATOM 609 C C . LEU A 1 82 ? 8.041 5.835 12.132 1.00 67.75 82 LEU A C 1
ATOM 611 O O . LEU A 1 82 ? 9.108 6.407 11.940 1.00 67.75 82 LEU A O 1
ATOM 615 N N . SER A 1 83 ? 7.672 5.440 13.350 1.00 69.25 83 SER A N 1
ATOM 616 C CA . SER A 1 83 ? 8.513 5.488 14.542 1.00 69.25 83 SER A CA 1
ATOM 617 C C . SER A 1 83 ? 7.983 4.491 15.565 1.00 69.25 83 SER A C 1
ATOM 619 O O . SER A 1 83 ? 6.770 4.398 15.756 1.00 69.25 83 SER A O 1
ATOM 621 N N . ASP A 1 84 ? 8.889 3.849 16.297 1.00 72.44 84 ASP A N 1
ATOM 622 C CA . ASP A 1 84 ? 8.555 2.928 17.396 1.00 72.44 84 ASP A CA 1
ATOM 623 C C . ASP A 1 84 ? 8.196 3.652 18.704 1.00 72.44 84 ASP A C 1
ATOM 625 O O . ASP A 1 84 ? 7.931 3.046 19.740 1.00 72.44 84 ASP A O 1
ATOM 629 N N . SER A 1 85 ? 8.236 4.988 18.692 1.00 72.94 85 SER A N 1
ATOM 630 C CA . SER A 1 85 ? 8.027 5.812 19.888 1.00 72.94 85 SER A CA 1
ATOM 631 C C . SER A 1 85 ? 6.737 6.627 19.857 1.00 72.94 85 SER A C 1
ATOM 633 O O . SER A 1 85 ? 6.283 7.102 20.903 1.00 72.94 85 SER A O 1
ATOM 635 N N . LYS A 1 86 ? 6.152 6.837 18.671 1.00 81.25 86 LYS A N 1
ATOM 636 C CA . LYS A 1 86 ? 4.986 7.705 18.481 1.00 81.25 86 LYS A CA 1
ATOM 637 C C . LYS A 1 86 ? 4.061 7.154 17.414 1.00 81.25 86 LYS A C 1
ATOM 639 O O . LYS A 1 86 ? 4.498 6.763 16.338 1.00 81.25 86 LYS A O 1
ATOM 644 N N . SER A 1 87 ? 2.766 7.213 17.705 1.00 86.12 87 SER A N 1
ATOM 645 C CA . SER A 1 87 ? 1.735 6.981 16.705 1.00 86.12 87 SER A CA 1
ATOM 646 C C . SER A 1 87 ? 1.507 8.225 15.852 1.00 86.12 87 SER A C 1
ATOM 648 O O . SER A 1 87 ? 1.555 9.347 16.364 1.00 86.12 87 SER A O 1
ATOM 650 N N . TYR A 1 88 ? 1.161 8.023 14.588 1.00 85.75 88 TYR A N 1
ATOM 651 C CA . TYR A 1 88 ? 0.820 9.094 13.654 1.00 85.75 88 TYR A CA 1
ATOM 652 C C . TYR A 1 88 ? -0.637 8.987 13.239 1.00 85.75 88 TYR A C 1
ATOM 654 O O . TYR A 1 88 ? -1.175 7.890 13.156 1.00 85.75 88 TYR A O 1
ATOM 662 N N . MET A 1 89 ? -1.272 10.122 12.968 1.00 89.56 89 MET A N 1
ATOM 663 C CA . MET A 1 89 ? -2.621 10.149 12.416 1.00 89.56 89 MET A CA 1
ATOM 664 C C . MET A 1 89 ? -2.555 10.547 10.948 1.00 89.56 89 MET A C 1
ATOM 666 O O . MET A 1 89 ? -1.854 11.498 10.606 1.00 89.56 89 MET A O 1
ATOM 670 N N . ALA A 1 90 ? -3.310 9.853 10.105 1.00 90.38 90 ALA A N 1
ATOM 671 C CA . ALA A 1 90 ? -3.391 10.131 8.681 1.00 90.38 90 ALA A CA 1
ATOM 672 C C . ALA A 1 90 ? -4.843 10.144 8.204 1.00 90.38 90 ALA A C 1
ATOM 674 O O . ALA A 1 90 ? -5.661 9.337 8.651 1.00 90.38 90 ALA A O 1
ATOM 675 N N . GLY A 1 91 ? -5.152 11.044 7.276 1.00 91.25 91 GLY A N 1
ATOM 676 C CA . GLY A 1 91 ? -6.304 10.871 6.396 1.00 91.25 91 GLY A CA 1
ATOM 677 C C . GLY A 1 91 ? -6.023 9.754 5.391 1.00 91.25 91 GLY A C 1
ATOM 678 O O . GLY A 1 91 ? -4.872 9.592 4.985 1.00 91.25 91 GLY A O 1
ATOM 679 N N . VAL A 1 92 ? -7.026 8.945 5.038 1.00 92.06 92 VAL A N 1
ATOM 680 C CA . VAL A 1 92 ? -6.820 7.784 4.159 1.00 92.06 92 VAL A CA 1
ATOM 681 C C . VAL A 1 92 ? -7.617 7.898 2.871 1.00 92.06 92 VAL A C 1
ATOM 683 O O . VAL A 1 92 ? -8.843 8.051 2.885 1.00 92.06 92 VAL A O 1
ATOM 686 N N . THR A 1 93 ? -6.902 7.741 1.763 1.00 92.12 93 THR A N 1
ATOM 687 C CA . THR A 1 93 ? -7.437 7.684 0.403 1.00 92.12 93 THR A CA 1
ATOM 688 C C . THR A 1 93 ? -7.093 6.352 -0.256 1.00 92.12 93 THR A C 1
ATOM 690 O O . THR A 1 93 ? -6.181 5.648 0.176 1.00 92.12 93 THR A O 1
ATOM 693 N N . TYR A 1 94 ? -7.847 5.979 -1.284 1.00 92.38 94 TYR A N 1
ATOM 694 C CA . TYR A 1 94 ? -7.826 4.667 -1.911 1.00 92.38 94 TYR A CA 1
ATOM 695 C C . TYR A 1 94 ? -7.989 4.784 -3.424 1.00 92.38 94 TYR A C 1
ATOM 697 O O . TYR A 1 94 ? -8.648 5.699 -3.920 1.00 92.38 94 TYR A O 1
ATOM 705 N N . HIS A 1 95 ? -7.452 3.812 -4.153 1.00 93.88 95 HIS A N 1
ATOM 706 C CA . HIS A 1 95 ? -7.831 3.554 -5.537 1.00 93.88 95 HIS A CA 1
ATOM 707 C C . HIS A 1 95 ? -7.662 2.066 -5.857 1.00 93.88 95 HIS A C 1
ATOM 709 O O . HIS A 1 95 ? -6.625 1.470 -5.559 1.00 93.88 95 HIS A O 1
ATOM 715 N N . ALA A 1 96 ? -8.697 1.454 -6.431 1.00 94.12 96 ALA A N 1
ATOM 716 C CA . ALA A 1 96 ? -8.642 0.064 -6.868 1.00 94.12 96 ALA A CA 1
ATOM 717 C C . ALA A 1 96 ? -7.872 -0.035 -8.183 1.00 94.12 96 ALA A C 1
ATOM 719 O O . ALA A 1 96 ? -8.074 0.782 -9.078 1.00 94.12 96 ALA A O 1
ATOM 720 N N . PHE A 1 97 ? -7.055 -1.069 -8.340 1.00 93.12 97 PHE A N 1
ATOM 721 C CA . PHE A 1 97 ? -6.401 -1.343 -9.613 1.00 93.12 97 PHE A CA 1
ATOM 722 C C . PHE A 1 97 ? -6.341 -2.844 -9.884 1.00 93.12 97 PHE A C 1
ATOM 724 O O . PHE A 1 97 ? -6.484 -3.669 -8.985 1.00 93.12 97 PHE A O 1
ATOM 731 N N . VAL A 1 98 ? -6.145 -3.202 -11.150 1.00 90.19 98 VAL A N 1
ATOM 732 C CA . VAL A 1 98 ? -5.932 -4.590 -11.567 1.00 90.19 98 VAL A CA 1
ATOM 733 C C . VAL A 1 98 ? -4.474 -4.711 -11.997 1.00 90.19 98 VAL A C 1
ATOM 735 O O . VAL A 1 98 ? -4.085 -4.034 -12.953 1.00 90.19 98 VAL A O 1
ATOM 738 N N . PRO A 1 99 ? -3.644 -5.512 -11.311 1.00 86.00 99 PRO A N 1
ATOM 739 C CA . PRO A 1 99 ? -2.259 -5.675 -11.716 1.00 86.00 99 PRO A CA 1
ATOM 740 C C . PRO A 1 99 ? -2.157 -6.549 -12.968 1.00 86.00 99 PRO A C 1
ATOM 742 O O . PRO A 1 99 ? -2.979 -7.434 -13.208 1.00 86.00 99 PRO A O 1
ATOM 745 N N . VAL A 1 100 ? -1.102 -6.329 -13.749 1.00 82.69 100 VAL A N 1
ATOM 746 C CA . VAL A 1 100 ? -0.743 -7.190 -14.883 1.00 82.69 100 VAL A CA 1
ATOM 747 C C . VAL A 1 100 ? 0.365 -8.134 -14.426 1.00 82.69 100 VAL A C 1
ATOM 749 O O . VAL A 1 100 ? 1.533 -7.941 -14.744 1.00 82.69 100 VAL A O 1
ATOM 752 N N . ILE A 1 101 ? -0.003 -9.123 -13.619 1.00 84.44 101 ILE A N 1
ATOM 753 C CA . ILE A 1 101 ? 0.900 -10.143 -13.071 1.00 84.44 101 ILE A CA 1
ATOM 754 C C . ILE A 1 101 ? 0.322 -11.533 -13.329 1.00 84.44 101 ILE A C 1
ATOM 756 O O . ILE A 1 101 ? -0.889 -11.691 -13.503 1.00 84.44 101 ILE A O 1
ATOM 760 N N . ALA A 1 102 ? 1.178 -12.550 -13.361 1.00 79.56 102 ALA A N 1
ATOM 761 C CA . ALA A 1 102 ? 0.723 -13.929 -13.462 1.00 79.56 102 ALA A CA 1
ATOM 762 C C . ALA A 1 102 ? 0.151 -14.415 -12.114 1.00 79.56 102 ALA A C 1
ATOM 764 O O . ALA A 1 102 ? 0.907 -14.777 -11.217 1.00 79.56 102 ALA A O 1
ATOM 765 N N . GLU A 1 103 ? -1.178 -14.459 -11.989 1.00 83.69 103 GLU A N 1
ATOM 766 C CA . GLU A 1 103 ? -1.895 -15.105 -10.877 1.00 83.69 103 GLU A CA 1
ATOM 767 C C . GLU A 1 103 ? -2.817 -16.207 -11.410 1.00 83.69 103 GLU A C 1
ATOM 769 O O . GLU A 1 103 ? -3.477 -16.050 -12.444 1.00 83.69 103 GLU A O 1
ATOM 774 N N . THR A 1 104 ? -2.903 -17.333 -10.699 1.00 80.38 104 THR A N 1
ATOM 775 C CA . THR A 1 104 ? -3.966 -18.312 -10.955 1.00 80.38 104 THR A CA 1
ATOM 776 C C . THR A 1 104 ? -5.299 -17.836 -10.369 1.00 80.38 104 THR A C 1
ATOM 778 O O . THR A 1 104 ? -5.344 -17.004 -9.468 1.00 80.38 104 THR A O 1
ATOM 781 N N . ASN A 1 105 ? -6.423 -18.420 -10.809 1.00 76.75 105 ASN A N 1
ATOM 782 C CA . ASN A 1 105 ? -7.739 -18.111 -10.224 1.00 76.75 105 ASN A CA 1
ATOM 783 C C . ASN A 1 105 ? -7.800 -18.347 -8.702 1.00 76.75 105 ASN A C 1
ATOM 785 O O . ASN A 1 105 ? -8.575 -17.682 -8.022 1.00 76.75 105 ASN A O 1
ATOM 789 N N . ALA A 1 106 ? -7.020 -19.303 -8.182 1.00 77.62 106 ALA A N 1
ATOM 790 C CA . ALA A 1 106 ? -6.959 -19.615 -6.754 1.00 77.62 106 ALA A CA 1
ATOM 791 C C . ALA A 1 106 ? -6.113 -18.605 -5.958 1.00 77.62 106 ALA A C 1
ATOM 793 O O . ALA A 1 106 ? -6.310 -18.458 -4.756 1.00 77.62 106 ALA A O 1
ATOM 794 N N . GLU A 1 107 ? -5.201 -17.907 -6.632 1.00 84.94 107 GLU A N 1
ATOM 795 C CA . GLU A 1 107 ? -4.308 -16.889 -6.069 1.00 84.94 107 GLU A CA 1
ATOM 796 C C . GLU A 1 107 ? -4.795 -15.474 -6.376 1.00 84.94 107 GLU A C 1
ATOM 798 O O . GLU A 1 107 ? -4.074 -14.518 -6.131 1.00 84.94 107 GLU A O 1
ATOM 803 N N . ARG A 1 108 ? -5.988 -15.318 -6.955 1.00 89.69 108 ARG A N 1
ATOM 804 C CA . ARG A 1 108 ? -6.486 -14.009 -7.362 1.00 89.69 108 ARG A CA 1
ATOM 805 C C . ARG A 1 108 ? -6.712 -13.127 -6.136 1.00 89.69 108 ARG A C 1
ATOM 807 O O . ARG A 1 108 ? -7.496 -13.483 -5.249 1.00 89.69 108 ARG A O 1
ATOM 814 N N . HIS A 1 109 ? -6.108 -11.944 -6.141 1.00 95.12 109 HIS A N 1
ATOM 815 C CA . HIS A 1 109 ? -6.333 -10.928 -5.114 1.00 95.12 109 HIS A CA 1
ATOM 816 C C . HIS A 1 109 ? -7.074 -9.704 -5.665 1.00 95.12 109 HIS A C 1
ATOM 818 O O . HIS A 1 109 ? -7.052 -9.418 -6.863 1.00 95.12 109 HIS A O 1
ATOM 824 N N . ASP A 1 110 ? -7.722 -8.969 -4.765 1.00 94.69 110 ASP A N 1
ATOM 825 C CA . ASP A 1 110 ? -8.158 -7.597 -5.005 1.00 94.69 110 ASP A CA 1
ATOM 826 C C . ASP A 1 110 ? -7.057 -6.641 -4.535 1.00 94.69 110 ASP A C 1
ATOM 828 O O . ASP A 1 110 ? -6.565 -6.770 -3.413 1.00 94.69 110 ASP A O 1
ATOM 832 N N . TYR A 1 111 ? -6.681 -5.686 -5.387 1.00 95.75 111 TYR A N 1
ATOM 833 C CA . TYR A 1 111 ? -5.549 -4.784 -5.175 1.00 95.75 111 TYR A CA 1
ATOM 834 C C . TYR A 1 111 ? -6.001 -3.331 -5.058 1.00 95.75 111 TYR A C 1
ATOM 836 O O . TYR A 1 111 ? -6.799 -2.837 -5.860 1.00 95.75 111 TYR A O 1
ATOM 844 N N . TRP A 1 112 ? -5.458 -2.639 -4.061 1.00 95.75 112 TRP A N 1
ATOM 845 C CA . TRP A 1 112 ? -5.755 -1.237 -3.798 1.00 95.75 112 TRP A CA 1
ATOM 846 C C . TRP A 1 112 ? -4.482 -0.487 -3.448 1.00 95.75 112 TRP A C 1
ATOM 848 O O . TRP A 1 112 ? -3.724 -0.928 -2.587 1.00 95.75 112 TRP A O 1
ATOM 858 N N . ILE A 1 113 ? -4.269 0.668 -4.072 1.00 95.19 113 ILE A N 1
ATOM 859 C CA . ILE A 1 113 ? -3.316 1.646 -3.553 1.00 95.19 113 ILE A CA 1
ATOM 860 C C . ILE A 1 113 ? -4.004 2.453 -2.455 1.00 95.19 113 ILE A C 1
ATOM 862 O O . ILE A 1 113 ? -5.175 2.823 -2.574 1.00 95.19 113 ILE A O 1
ATOM 866 N N . VAL A 1 114 ? -3.275 2.695 -1.375 1.00 94.38 114 VAL A N 1
ATOM 867 C CA . VAL A 1 114 ? -3.711 3.423 -0.188 1.00 94.38 114 VAL A CA 1
ATOM 868 C C . VAL A 1 114 ? -2.765 4.594 0.020 1.00 94.38 114 VAL A C 1
ATOM 870 O O . VAL A 1 114 ? -1.558 4.395 0.138 1.00 94.38 114 VAL A O 1
ATOM 873 N N . GLY A 1 115 ? -3.314 5.803 0.068 1.00 92.75 115 GLY A N 1
ATOM 874 C CA . GLY A 1 115 ? -2.586 7.033 0.368 1.00 92.75 115 GLY A CA 1
ATOM 875 C C . GLY A 1 115 ? -2.873 7.476 1.799 1.00 92.75 115 GLY A C 1
ATOM 876 O O . GLY A 1 115 ? -4.038 7.568 2.190 1.00 92.75 115 GLY A O 1
ATOM 877 N N . MET A 1 116 ? -1.824 7.739 2.576 1.00 90.94 116 MET A N 1
ATOM 878 C CA . MET A 1 116 ? -1.889 8.173 3.971 1.00 90.94 116 MET A CA 1
ATOM 879 C C . MET A 1 116 ? -1.388 9.615 4.106 1.00 90.94 116 MET A C 1
ATOM 881 O O . MET A 1 116 ? -0.183 9.873 4.076 1.00 90.94 116 MET A O 1
ATOM 885 N N . ASN A 1 117 ? -2.308 10.560 4.300 1.00 88.62 117 ASN A N 1
ATOM 886 C CA . ASN A 1 117 ? -2.000 11.982 4.421 1.00 88.62 117 ASN A CA 1
ATOM 887 C C . ASN A 1 117 ? -1.720 12.382 5.881 1.00 88.62 117 ASN A C 1
ATOM 889 O O . ASN A 1 117 ? -2.645 12.635 6.659 1.00 88.62 117 ASN A O 1
ATOM 893 N N . LEU A 1 118 ? -0.439 12.474 6.251 1.00 80.19 118 LEU A N 1
ATOM 894 C CA . LEU A 1 118 ? 0.012 12.768 7.624 1.00 80.19 118 LEU A CA 1
ATOM 895 C C . LEU A 1 118 ? -0.138 14.243 8.029 1.00 80.19 118 LEU A C 1
ATOM 897 O O . LEU A 1 118 ? -0.193 14.564 9.215 1.00 80.19 118 LEU A O 1
ATOM 901 N N . SER A 1 119 ? -0.176 15.155 7.054 1.00 70.94 119 SER A N 1
ATOM 902 C CA . SER A 1 119 ? -0.176 16.608 7.294 1.00 70.94 119 SER A CA 1
ATOM 903 C C . SER A 1 119 ? -1.483 17.299 6.896 1.00 70.94 119 SER A C 1
ATOM 905 O O . SER A 1 119 ? -1.616 18.505 7.099 1.00 70.94 119 SER A O 1
ATOM 907 N N . ARG A 1 120 ? -2.450 16.547 6.347 1.00 63.56 120 ARG A N 1
ATOM 908 C CA . ARG A 1 120 ? -3.665 17.056 5.679 1.00 63.56 120 ARG A CA 1
ATOM 909 C C . ARG A 1 120 ? -3.367 18.029 4.532 1.00 63.56 120 ARG A C 1
ATOM 911 O O . ARG A 1 120 ? -4.196 18.880 4.212 1.00 63.56 120 ARG A O 1
ATOM 918 N N . THR A 1 121 ? -2.185 17.917 3.930 1.00 67.12 121 THR A N 1
ATOM 919 C CA . THR A 1 121 ? -1.802 18.703 2.753 1.00 67.12 121 THR A CA 1
ATOM 920 C C . THR A 1 121 ? -2.065 17.850 1.514 1.00 67.12 121 THR A C 1
ATOM 922 O O . THR A 1 121 ? -1.549 16.734 1.478 1.00 67.12 121 THR A O 1
ATOM 925 N N . PRO A 1 122 ? -2.841 18.324 0.523 1.00 61.84 122 PRO A N 1
ATOM 926 C CA . PRO A 1 122 ? -3.353 17.492 -0.574 1.00 61.84 122 PRO A CA 1
ATOM 927 C C . PRO A 1 122 ? -2.313 16.839 -1.510 1.00 61.84 122 PRO A C 1
ATOM 929 O O . PRO A 1 122 ? -2.706 16.064 -2.371 1.00 61.84 122 PRO A O 1
ATOM 932 N N . ASP A 1 123 ? -1.011 17.061 -1.307 1.00 68.19 123 ASP A N 1
ATOM 933 C CA . ASP A 1 123 ? 0.083 16.494 -2.114 1.00 68.19 123 ASP A CA 1
ATOM 934 C C . ASP A 1 123 ? 1.195 15.850 -1.263 1.00 68.19 123 ASP A C 1
ATOM 936 O O . ASP A 1 123 ? 2.354 15.763 -1.668 1.00 68.19 123 ASP A O 1
ATOM 940 N N . ARG A 1 124 ? 0.863 15.450 -0.027 1.00 75.62 124 ARG A N 1
ATOM 941 C CA . ARG A 1 124 ? 1.807 14.8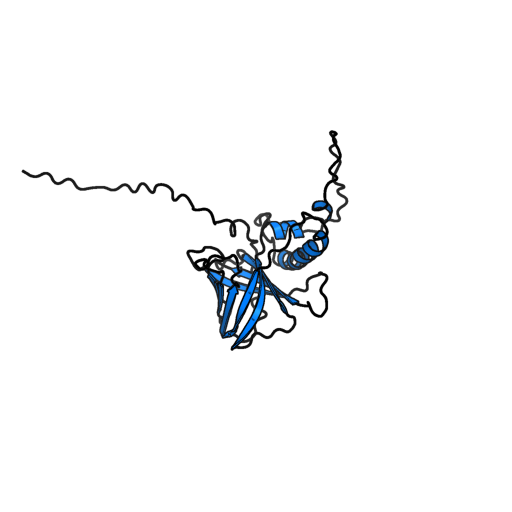45 0.929 1.00 75.62 124 ARG A CA 1
ATOM 942 C C . ARG A 1 124 ? 1.256 13.554 1.538 1.00 75.62 124 ARG A C 1
ATOM 944 O O . ARG A 1 124 ? 1.302 13.365 2.757 1.00 75.62 124 ARG A O 1
ATOM 951 N N . SER A 1 125 ? 0.727 12.686 0.680 1.00 85.88 125 SER A N 1
ATOM 952 C CA . SER A 1 125 ? 0.298 11.334 1.039 1.00 85.88 125 SER A CA 1
ATOM 953 C C . SER A 1 125 ? 1.416 10.326 0.814 1.00 85.88 125 SER A C 1
ATOM 955 O O . SER A 1 125 ? 1.973 10.282 -0.276 1.00 85.88 125 SER A O 1
ATOM 957 N N . VAL A 1 126 ? 1.719 9.510 1.827 1.00 89.38 126 VAL A N 1
ATOM 958 C CA . VAL A 1 126 ? 2.600 8.338 1.687 1.00 89.38 126 VAL A CA 1
ATOM 959 C C . VAL A 1 126 ? 1.790 7.170 1.134 1.00 89.38 126 VAL A C 1
ATOM 961 O O . VAL A 1 126 ? 0.662 6.959 1.585 1.00 89.38 126 VAL A O 1
ATOM 964 N N . TYR A 1 127 ? 2.340 6.403 0.193 1.00 91.81 127 TYR A N 1
ATOM 965 C CA . TYR A 1 127 ? 1.597 5.324 -0.458 1.00 91.81 127 TYR A CA 1
ATOM 966 C C . TYR A 1 127 ? 1.992 3.920 -0.033 1.00 91.81 127 TYR A C 1
ATOM 968 O O . TYR A 1 127 ? 3.134 3.609 0.291 1.00 91.81 127 TYR A O 1
ATOM 976 N N . SER A 1 128 ? 1.002 3.044 -0.109 1.00 93.88 128 SER A N 1
ATOM 977 C CA . SER A 1 128 ? 1.149 1.608 0.064 1.00 93.88 128 SER A CA 1
ATOM 978 C C . SER A 1 128 ? 0.194 0.871 -0.861 1.00 93.88 128 SER A C 1
ATOM 980 O O . SER A 1 128 ? -0.805 1.431 -1.311 1.00 93.88 128 SER A O 1
ATOM 982 N N . VAL A 1 129 ? 0.475 -0.395 -1.133 1.00 95.56 129 VAL A N 1
ATOM 983 C CA . VAL A 1 129 ? -0.467 -1.313 -1.765 1.00 95.56 129 VAL A CA 1
ATOM 984 C C . VAL A 1 129 ? -0.969 -2.282 -0.710 1.00 95.56 129 VAL A C 1
ATOM 986 O O . VAL A 1 129 ? -0.183 -2.900 0.004 1.00 95.56 129 VAL A O 1
ATOM 989 N N . ILE A 1 130 ? -2.284 -2.450 -0.639 1.00 95.69 130 ILE A N 1
ATOM 990 C CA . ILE A 1 130 ? -2.902 -3.556 0.085 1.00 95.69 130 ILE A CA 1
ATOM 991 C C . ILE A 1 130 ? -3.491 -4.543 -0.911 1.00 95.69 130 ILE A C 1
ATOM 993 O O . ILE A 1 130 ? -4.071 -4.151 -1.930 1.00 95.69 130 ILE A O 1
ATOM 997 N N . ARG A 1 131 ? -3.380 -5.828 -0.591 1.00 95.69 131 ARG A N 1
ATOM 998 C CA . ARG A 1 131 ? -4.095 -6.880 -1.308 1.00 95.69 131 ARG A CA 1
ATOM 999 C C . ARG A 1 131 ? -4.683 -7.904 -0.357 1.00 95.69 131 ARG A C 1
ATOM 1001 O O . ARG A 1 131 ? -4.163 -8.147 0.729 1.00 95.69 131 ARG A O 1
ATOM 1008 N N . PHE A 1 132 ? -5.773 -8.519 -0.775 1.00 95.31 132 PHE A N 1
ATOM 1009 C CA . PHE A 1 132 ? -6.452 -9.576 -0.033 1.00 95.31 132 PHE A CA 1
ATOM 1010 C C . PHE A 1 132 ? -7.178 -10.492 -1.012 1.00 95.31 132 PHE A C 1
ATOM 1012 O O . PHE A 1 132 ? -7.381 -10.129 -2.169 1.00 95.31 132 PHE A O 1
ATOM 1019 N N . ALA A 1 133 ? -7.528 -11.700 -0.567 1.00 93.62 133 ALA A N 1
ATOM 1020 C CA . ALA A 1 133 ? -8.166 -12.695 -1.426 1.00 93.62 133 ALA A CA 1
ATOM 1021 C C . ALA A 1 133 ? -9.402 -12.111 -2.133 1.00 93.62 133 ALA A C 1
ATOM 1023 O O . ALA A 1 133 ? -10.215 -11.430 -1.502 1.00 93.62 133 ALA A O 1
ATOM 1024 N N . HIS A 1 134 ? -9.539 -12.384 -3.433 1.00 91.81 134 HIS A N 1
ATOM 1025 C CA . HIS A 1 134 ? -10.636 -11.845 -4.229 1.00 91.81 134 HIS A CA 1
ATOM 1026 C C . HIS A 1 134 ? -11.999 -12.215 -3.634 1.00 91.81 134 HIS A C 1
ATOM 1028 O O . HIS A 1 134 ? -12.268 -13.382 -3.335 1.00 91.81 134 HIS A O 1
ATOM 1034 N N . GLY A 1 135 ? -12.869 -11.216 -3.476 1.00 87.88 135 GLY A N 1
ATOM 1035 C CA . GLY A 1 135 ? -14.197 -11.406 -2.888 1.00 87.88 135 GLY A CA 1
ATOM 1036 C C . GLY A 1 135 ? -14.207 -11.547 -1.361 1.00 87.88 135 GLY A C 1
ATOM 1037 O O . GLY A 1 135 ? -15.242 -11.913 -0.798 1.00 87.88 135 GLY A O 1
ATOM 1038 N N . ALA A 1 136 ? -13.096 -11.255 -0.677 1.00 89.62 136 ALA A N 1
ATOM 1039 C CA . ALA A 1 136 ? -13.085 -11.157 0.778 1.00 89.62 136 ALA A CA 1
ATOM 1040 C C . ALA A 1 136 ? -14.077 -10.090 1.270 1.00 89.62 136 ALA A C 1
ATOM 1042 O O . ALA A 1 136 ? -14.211 -9.006 0.699 1.00 89.62 136 ALA A O 1
ATOM 1043 N N . THR A 1 137 ? -14.764 -10.392 2.370 1.00 86.38 137 THR A N 1
ATOM 1044 C CA . THR A 1 137 ? -15.709 -9.477 3.013 1.00 86.38 137 THR A CA 1
ATOM 1045 C C . THR A 1 137 ? -15.118 -8.908 4.293 1.00 86.38 137 THR A C 1
ATOM 1047 O O . THR A 1 137 ? -14.530 -9.632 5.086 1.00 86.38 137 THR A O 1
ATOM 1050 N N . PHE A 1 138 ? -15.324 -7.612 4.524 1.00 89.56 138 PHE A N 1
ATOM 1051 C CA . PHE A 1 138 ? -14.905 -6.924 5.747 1.00 89.56 138 PHE A CA 1
ATOM 1052 C C . PHE A 1 138 ? -16.139 -6.575 6.584 1.00 89.56 138 PHE A C 1
ATOM 1054 O O . PHE A 1 138 ? -16.589 -5.429 6.600 1.00 89.56 138 PHE A O 1
ATOM 1061 N N . THR A 1 139 ? -16.735 -7.582 7.229 1.00 87.12 139 THR A N 1
ATOM 1062 C CA . THR A 1 139 ? -17.900 -7.401 8.115 1.00 87.12 139 THR A CA 1
ATOM 1063 C C . THR A 1 139 ? -17.507 -7.491 9.591 1.00 87.12 139 THR A C 1
ATOM 1065 O O . THR A 1 139 ? -16.594 -8.255 9.903 1.00 87.12 139 THR A O 1
ATOM 1068 N N . PRO A 1 140 ? -18.208 -6.800 10.511 1.00 88.12 140 PRO A N 1
ATOM 1069 C CA . PRO A 1 140 ? -17.901 -6.843 11.942 1.00 88.12 140 PRO A CA 1
ATOM 1070 C C . PRO A 1 140 ? -17.777 -8.266 12.505 1.00 88.12 140 PRO A C 1
ATOM 1072 O O . PRO A 1 140 ? -18.593 -9.137 12.198 1.00 88.12 140 PRO A O 1
ATOM 1075 N N . GLY A 1 141 ? -16.756 -8.493 13.330 1.00 84.50 141 GLY A N 1
ATOM 1076 C CA . GLY A 1 141 ? -16.422 -9.790 13.923 1.00 84.50 141 GLY A CA 1
ATOM 1077 C C . GLY A 1 141 ? -15.613 -10.725 13.018 1.00 84.50 141 GLY A C 1
ATOM 1078 O O . GLY A 1 141 ? -15.262 -11.819 13.459 1.00 84.50 141 GLY A O 1
ATOM 1079 N N . GLN A 1 142 ? -15.310 -10.332 11.775 1.00 86.25 142 GLN A N 1
ATOM 1080 C CA . GLN A 1 142 ? -14.440 -11.109 10.893 1.00 86.25 142 GLN A CA 1
ATOM 1081 C C . GLN A 1 142 ? -12.971 -10.719 11.028 1.00 86.25 142 GLN A C 1
ATOM 1083 O O . GLN A 1 142 ? -12.612 -9.564 11.275 1.00 86.25 142 GLN A O 1
ATOM 1088 N N . THR A 1 143 ? -12.133 -11.719 10.774 1.00 91.50 143 THR A N 1
ATOM 1089 C CA . THR A 1 143 ? -10.693 -11.581 10.625 1.00 91.50 143 THR A CA 1
ATOM 1090 C C . THR A 1 143 ? -10.308 -11.960 9.200 1.00 91.50 143 THR A C 1
ATOM 1092 O O . THR A 1 143 ? -10.649 -13.048 8.735 1.00 91.50 143 THR A O 1
ATOM 1095 N N . VAL A 1 144 ? -9.598 -11.074 8.506 1.00 93.00 144 VAL A N 1
ATOM 1096 C CA . VAL A 1 144 ? -9.204 -11.232 7.100 1.00 93.00 144 VAL A CA 1
ATOM 1097 C C . VAL A 1 144 ? -7.688 -11.109 6.993 1.00 93.00 144 VAL A C 1
ATOM 1099 O O . VAL A 1 144 ? -7.091 -10.218 7.593 1.00 93.00 144 VAL A O 1
ATOM 1102 N N . LYS A 1 145 ? -7.047 -12.004 6.237 1.00 95.00 145 LYS A N 1
ATOM 1103 C CA . LYS A 1 145 ? -5.620 -11.878 5.915 1.00 95.00 145 LYS A CA 1
ATOM 1104 C C . LYS A 1 145 ? -5.439 -10.857 4.797 1.00 95.00 145 LYS A C 1
ATOM 1106 O O . LYS A 1 145 ? -6.160 -10.908 3.802 1.00 95.00 145 LYS A O 1
ATOM 1111 N N . VAL A 1 146 ? -4.484 -9.957 4.979 1.00 95.38 146 VAL A N 1
ATOM 1112 C CA . VAL A 1 146 ? -4.171 -8.874 4.045 1.00 95.38 146 VAL A CA 1
ATOM 1113 C C . VAL A 1 146 ? -2.659 -8.819 3.902 1.00 95.38 146 VAL A C 1
ATOM 1115 O O . VAL A 1 146 ? -1.964 -8.896 4.908 1.00 95.38 146 VAL A O 1
ATOM 1118 N N . ASP A 1 147 ? -2.148 -8.647 2.692 1.00 94.94 147 ASP A N 1
ATOM 1119 C CA . ASP A 1 147 ? -0.745 -8.291 2.499 1.00 94.94 147 ASP A CA 1
ATOM 1120 C C . ASP A 1 147 ? -0.637 -6.782 2.284 1.00 94.94 147 ASP A C 1
ATOM 1122 O O . ASP A 1 147 ? -1.441 -6.183 1.563 1.00 94.94 147 ASP A O 1
ATOM 1126 N N . TYR A 1 148 ? 0.368 -6.180 2.906 1.00 93.44 148 TYR A N 1
ATOM 1127 C CA . TYR A 1 148 ? 0.673 -4.758 2.826 1.00 93.44 148 TYR A CA 1
ATOM 1128 C C . TYR A 1 148 ? 2.070 -4.557 2.245 1.00 93.44 148 TYR A C 1
ATOM 1130 O O . TYR A 1 148 ? 3.027 -5.165 2.713 1.00 93.44 148 TYR A O 1
ATOM 1138 N N . LEU A 1 149 ? 2.200 -3.685 1.257 1.00 92.81 149 LEU A N 1
ATOM 1139 C CA . LEU A 1 149 ? 3.468 -3.261 0.676 1.00 92.81 149 LEU A CA 1
ATOM 1140 C C . LEU A 1 149 ? 3.581 -1.749 0.856 1.00 92.81 149 LEU A C 1
ATOM 1142 O O . LEU A 1 149 ? 2.790 -1.008 0.277 1.00 92.81 149 LEU A O 1
ATOM 1146 N N . SER A 1 150 ? 4.542 -1.288 1.656 1.00 91.19 150 SER A N 1
ATOM 1147 C CA . SER A 1 150 ? 4.931 0.129 1.636 1.00 91.19 150 SER A CA 1
ATOM 1148 C C . SER A 1 150 ? 5.594 0.411 0.297 1.00 91.19 150 SER A C 1
ATOM 1150 O O . SER A 1 150 ? 6.435 -0.385 -0.110 1.00 91.19 150 SER A O 1
ATOM 1152 N N . LEU A 1 151 ? 5.200 1.487 -0.385 1.00 91.50 151 LEU A N 1
ATOM 1153 C CA . LEU A 1 151 ? 5.897 1.907 -1.594 1.00 91.50 151 LEU A CA 1
ATOM 1154 C C . LEU A 1 151 ? 7.030 2.847 -1.205 1.00 91.50 151 LEU A C 1
ATOM 1156 O O . LEU A 1 151 ? 6.780 3.901 -0.619 1.00 91.50 151 LEU A O 1
ATOM 1160 N N . ASP A 1 152 ? 8.245 2.484 -1.588 1.00 89.31 152 ASP A N 1
ATOM 1161 C CA . ASP A 1 152 ? 9.462 3.253 -1.374 1.00 89.31 152 ASP A CA 1
ATOM 1162 C C . ASP A 1 152 ? 10.103 3.658 -2.720 1.00 89.31 152 ASP A C 1
ATOM 1164 O O . ASP A 1 152 ? 9.669 3.247 -3.800 1.00 89.31 152 ASP A O 1
ATOM 1168 N N . CYS A 1 153 ? 11.137 4.506 -2.672 1.00 87.94 153 CYS A N 1
ATOM 1169 C CA . CYS A 1 153 ? 11.896 4.981 -3.836 1.00 87.94 153 CYS A CA 1
ATOM 1170 C C . CYS A 1 153 ? 12.240 3.853 -4.819 1.00 87.94 153 CYS A C 1
ATOM 1172 O O . CYS A 1 153 ? 12.098 4.015 -6.030 1.00 87.94 153 CYS A O 1
ATOM 1174 N N . ASP A 1 154 ? 12.682 2.716 -4.279 1.00 88.94 154 ASP A N 1
ATOM 1175 C CA . ASP A 1 154 ? 13.164 1.577 -5.054 1.00 88.94 154 ASP A CA 1
ATOM 1176 C C . ASP A 1 154 ? 12.013 0.926 -5.850 1.00 88.94 154 ASP A C 1
ATOM 1178 O O . ASP A 1 154 ? 12.209 0.528 -6.999 1.00 88.94 154 ASP A O 1
ATOM 1182 N N . ASP A 1 155 ? 10.789 0.890 -5.303 1.00 91.94 155 ASP A N 1
ATOM 1183 C CA . ASP A 1 155 ? 9.600 0.411 -6.024 1.00 91.94 155 ASP A CA 1
ATOM 1184 C C . ASP A 1 155 ? 9.287 1.312 -7.229 1.00 91.94 155 ASP A C 1
ATOM 1186 O O . ASP A 1 155 ? 8.935 0.846 -8.320 1.00 91.94 155 ASP A O 1
ATOM 1190 N N . LEU A 1 156 ? 9.444 2.625 -7.045 1.00 90.12 156 LEU A N 1
ATOM 1191 C CA . LEU A 1 156 ? 9.213 3.617 -8.090 1.00 90.12 156 LEU A CA 1
ATOM 1192 C C . LEU A 1 156 ? 10.290 3.560 -9.179 1.00 90.12 156 LEU A C 1
ATOM 1194 O O . LEU A 1 156 ? 9.974 3.678 -10.367 1.00 90.12 156 LEU A O 1
ATOM 1198 N N . GLU A 1 157 ? 11.547 3.332 -8.793 1.00 89.00 157 GLU A N 1
ATOM 1199 C CA . GLU A 1 157 ? 12.637 3.073 -9.731 1.00 89.00 157 GLU A CA 1
ATOM 1200 C C . GLU A 1 157 ? 12.354 1.817 -10.560 1.00 89.00 157 GLU A C 1
ATOM 1202 O O . GLU A 1 157 ? 12.435 1.870 -11.791 1.00 89.00 157 GLU A O 1
ATOM 1207 N N . VAL A 1 158 ? 11.944 0.721 -9.916 1.00 90.12 158 VAL A N 1
ATOM 1208 C CA . VAL A 1 158 ? 11.553 -0.516 -10.602 1.00 90.12 158 VAL A CA 1
ATOM 1209 C C . VAL A 1 158 ? 10.499 -0.228 -11.672 1.00 90.12 158 VAL A C 1
ATOM 1211 O O . VAL A 1 158 ? 10.691 -0.589 -12.832 1.00 90.12 158 VAL A O 1
ATOM 1214 N N . ALA A 1 159 ? 9.430 0.504 -11.360 1.00 89.62 159 ALA A N 1
ATOM 1215 C CA . ALA A 1 159 ? 8.409 0.828 -12.360 1.00 89.62 159 ALA A CA 1
ATOM 1216 C C . ALA A 1 159 ? 8.927 1.690 -13.529 1.00 89.62 159 ALA A C 1
ATOM 1218 O O . ALA A 1 159 ? 8.523 1.478 -14.680 1.00 89.62 159 ALA A O 1
ATOM 1219 N N . ARG A 1 160 ? 9.809 2.656 -13.243 1.00 87.81 160 ARG A N 1
ATOM 1220 C CA . ARG A 1 160 ? 10.305 3.653 -14.208 1.00 87.81 160 ARG A CA 1
ATOM 1221 C C . ARG A 1 160 ? 11.441 3.141 -15.096 1.00 87.81 160 ARG A C 1
ATOM 1223 O O . ARG A 1 160 ? 11.653 3.692 -16.176 1.00 87.81 160 ARG A O 1
ATOM 1230 N N . ARG A 1 161 ? 12.166 2.099 -14.685 1.00 86.94 161 ARG A N 1
ATOM 1231 C CA . ARG A 1 161 ? 13.270 1.516 -15.460 1.00 86.94 161 ARG A CA 1
ATOM 1232 C C . ARG A 1 161 ? 12.785 0.425 -16.427 1.00 86.94 161 ARG A C 1
ATOM 1234 O O . ARG A 1 161 ? 11.822 -0.290 -16.143 1.00 86.94 161 ARG A O 1
ATOM 1241 N N . PRO A 1 162 ? 13.437 0.260 -17.591 1.00 87.38 162 PRO A N 1
ATOM 1242 C CA . PRO A 1 162 ? 13.178 -0.872 -18.480 1.00 87.38 162 PRO A CA 1
ATOM 1243 C C . PRO A 1 162 ? 13.642 -2.195 -17.847 1.00 87.38 162 PRO A C 1
ATOM 1245 O O . PRO A 1 162 ? 14.476 -2.204 -16.949 1.00 87.38 162 PRO A O 1
ATOM 1248 N N . VAL A 1 163 ? 13.158 -3.335 -18.360 1.00 87.81 163 VAL A N 1
ATOM 1249 C CA . VAL A 1 163 ? 13.584 -4.672 -17.884 1.00 87.81 163 VAL A CA 1
ATOM 1250 C C . VAL A 1 163 ? 15.095 -4.871 -18.043 1.00 87.81 163 VAL A C 1
ATOM 1252 O O . VAL A 1 163 ? 15.724 -5.414 -17.142 1.00 87.81 163 VAL A O 1
ATOM 1255 N N . SER A 1 164 ? 15.674 -4.377 -19.143 1.00 87.69 164 SER A N 1
ATOM 1256 C CA . SER A 1 164 ? 17.105 -4.483 -19.457 1.00 87.69 164 SER A CA 1
ATOM 1257 C C . SER A 1 164 ? 18.021 -3.808 -18.436 1.00 87.69 164 SER A C 1
ATOM 1259 O O . SER A 1 164 ? 19.183 -4.180 -18.325 1.00 87.69 164 SER A O 1
ATOM 1261 N N . TYR A 1 165 ? 17.508 -2.853 -17.656 1.00 88.75 165 TYR A N 1
ATOM 1262 C CA . TYR A 1 165 ? 18.265 -2.240 -16.564 1.00 88.75 165 TYR A CA 1
ATOM 1263 C C . TYR A 1 165 ? 18.625 -3.257 -15.468 1.00 88.75 165 TYR A C 1
ATOM 1265 O O . TYR A 1 165 ? 19.668 -3.135 -14.836 1.00 88.75 165 TYR A O 1
ATOM 1273 N N . PHE A 1 166 ? 17.781 -4.274 -15.271 1.00 88.38 166 PHE A N 1
ATOM 1274 C CA . PHE A 1 166 ? 17.945 -5.310 -14.246 1.00 88.38 166 PHE A CA 1
ATOM 1275 C C . PHE A 1 166 ? 18.547 -6.611 -14.794 1.00 88.38 166 PHE A C 1
ATOM 1277 O O . PHE A 1 166 ? 18.671 -7.588 -14.058 1.00 88.38 166 PHE A O 1
ATOM 1284 N N . GLU A 1 167 ? 18.886 -6.660 -16.085 1.00 88.69 167 GLU A N 1
ATOM 1285 C CA . GLU A 1 167 ? 19.505 -7.841 -16.683 1.00 88.69 167 GLU A CA 1
ATOM 1286 C C . GLU A 1 167 ? 20.939 -8.019 -16.153 1.00 88.69 167 GLU A C 1
ATOM 1288 O O . GLU A 1 167 ? 21.705 -7.047 -16.134 1.00 88.69 167 GLU A O 1
ATOM 1293 N N . PRO A 1 168 ? 21.331 -9.244 -15.739 1.00 82.88 168 PRO A N 1
ATOM 1294 C CA . PRO A 1 168 ? 22.695 -9.521 -15.315 1.00 82.88 168 PRO A CA 1
ATOM 1295 C C . PRO A 1 168 ? 23.682 -9.129 -16.412 1.00 82.88 168 PRO A C 1
ATOM 1297 O O . PRO A 1 168 ? 23.588 -9.597 -17.549 1.00 82.88 168 PRO A O 1
ATOM 1300 N N . GLN A 1 169 ? 24.638 -8.273 -16.068 1.00 80.00 169 GLN A N 1
ATOM 1301 C CA . GLN A 1 169 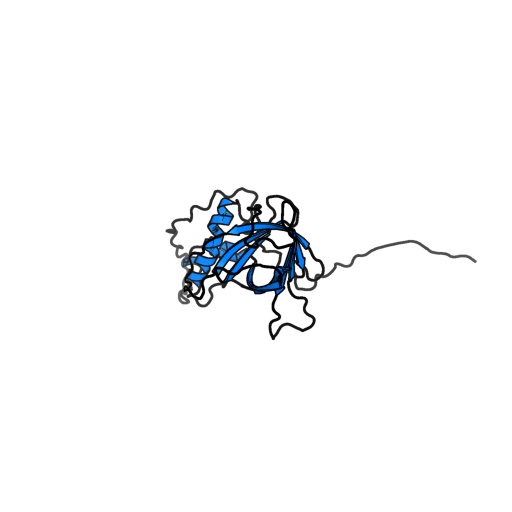? 25.703 -7.909 -16.992 1.00 80.00 169 GLN A CA 1
ATOM 1302 C C . GLN A 1 169 ? 26.656 -9.106 -17.144 1.00 80.00 169 GLN A C 1
ATOM 1304 O O . GLN A 1 169 ? 27.002 -9.737 -16.140 1.00 80.00 169 GLN A O 1
ATOM 1309 N N . PRO A 1 170 ? 27.093 -9.455 -18.367 1.00 72.50 170 PRO A N 1
ATOM 1310 C CA . PRO A 1 170 ? 28.050 -10.537 -18.555 1.00 72.50 170 PRO A CA 1
ATOM 1311 C C . PRO A 1 170 ? 29.352 -10.219 -17.806 1.00 72.50 170 PRO A C 1
ATOM 1313 O O . PRO A 1 170 ? 29.933 -9.150 -17.971 1.00 72.50 170 PRO A O 1
ATOM 1316 N N . VAL A 1 171 ? 29.813 -11.166 -16.984 1.00 64.06 171 VAL A N 1
ATOM 1317 C CA . VAL A 1 171 ? 30.962 -11.009 -16.068 1.00 64.06 171 VAL A CA 1
ATOM 1318 C C . VAL A 1 171 ? 32.318 -10.949 -16.804 1.00 64.06 171 VAL A C 1
ATOM 1320 O O . VAL A 1 171 ? 33.348 -10.695 -16.189 1.00 64.06 171 VAL A O 1
ATOM 1323 N N . ASP A 1 172 ? 32.334 -11.069 -18.134 1.00 57.56 172 ASP A N 1
ATOM 1324 C CA . ASP A 1 172 ? 33.556 -11.079 -18.940 1.00 57.56 172 ASP A CA 1
ATOM 1325 C C . ASP A 1 172 ? 33.571 -9.974 -20.005 1.00 57.56 172 ASP A C 1
ATOM 1327 O O . ASP A 1 172 ? 33.162 -10.172 -21.148 1.00 57.56 172 ASP A O 1
ATOM 1331 N N . ALA A 1 173 ? 34.142 -8.824 -19.651 1.00 45.03 173 ALA A N 1
ATOM 1332 C CA . ALA A 1 173 ? 34.845 -7.964 -20.600 1.00 45.03 173 ALA A CA 1
ATOM 1333 C C . ALA A 1 173 ? 35.902 -7.144 -19.855 1.00 45.03 173 ALA A C 1
ATOM 1335 O O . ALA A 1 173 ? 35.727 -5.970 -19.538 1.00 45.03 173 ALA A O 1
ATOM 1336 N N . GLY A 1 174 ? 37.048 -7.767 -19.579 1.00 53.56 174 GLY A N 1
ATOM 1337 C CA . GLY A 1 174 ? 38.269 -6.995 -19.408 1.00 53.56 174 GLY A CA 1
ATOM 1338 C C . GLY A 1 174 ? 38.578 -6.298 -20.728 1.00 53.56 174 GLY A C 1
ATOM 1339 O O . GLY A 1 174 ? 39.172 -6.916 -21.601 1.00 53.56 174 GLY A O 1
ATOM 1340 N N . THR A 1 175 ? 38.114 -5.064 -20.918 1.00 42.94 175 THR A N 1
ATOM 1341 C CA . THR A 1 175 ? 38.667 -4.051 -21.833 1.00 42.94 175 THR A CA 1
ATOM 1342 C C . THR A 1 175 ? 37.822 -2.786 -21.779 1.00 42.94 175 THR A C 1
ATOM 1344 O O . THR A 1 175 ? 36.594 -2.836 -21.809 1.00 42.94 175 THR A O 1
ATOM 1347 N N . ASP A 1 176 ? 38.512 -1.647 -21.733 1.00 50.62 176 ASP A N 1
ATOM 1348 C CA . ASP A 1 176 ? 37.970 -0.317 -21.986 1.00 50.62 176 ASP A CA 1
ATOM 1349 C C . ASP A 1 176 ? 37.005 -0.336 -23.172 1.00 50.62 176 ASP A C 1
ATOM 1351 O O . ASP A 1 176 ? 37.419 -0.393 -24.327 1.00 50.62 176 ASP A O 1
ATOM 1355 N N . THR A 1 177 ? 35.708 -0.270 -22.901 1.00 42.19 177 THR A N 1
ATOM 1356 C CA . THR A 1 177 ? 34.739 0.130 -23.914 1.00 42.19 177 THR A CA 1
ATOM 1357 C C . THR A 1 177 ? 33.527 0.720 -23.222 1.00 42.19 177 THR A C 1
ATOM 1359 O O . THR A 1 177 ? 32.739 0.029 -22.585 1.00 42.19 177 THR A O 1
ATOM 1362 N N . SER A 1 178 ? 33.377 2.030 -23.385 1.00 48.16 178 SER A N 1
ATOM 1363 C CA . SER A 1 178 ? 32.091 2.710 -23.409 1.00 48.16 178 SER A CA 1
ATOM 1364 C C . SER A 1 178 ? 31.215 2.047 -24.480 1.00 48.16 178 SER A C 1
ATOM 1366 O O . SER A 1 178 ? 31.170 2.498 -25.624 1.00 48.16 178 SER A O 1
ATOM 1368 N N . ALA A 1 179 ? 30.602 0.917 -24.146 1.00 41.50 179 ALA A N 1
ATOM 1369 C CA . ALA A 1 179 ? 29.643 0.243 -24.997 1.00 41.50 179 ALA A CA 1
ATOM 1370 C C . ALA A 1 179 ? 28.262 0.765 -24.612 1.00 41.50 179 ALA A C 1
ATOM 1372 O O . ALA A 1 179 ? 27.702 0.428 -23.572 1.00 41.50 179 ALA A O 1
ATOM 1373 N N . SER A 1 180 ? 27.803 1.685 -25.452 1.00 44.31 180 SER A N 1
ATOM 1374 C CA . SER A 1 180 ? 26.475 2.264 -25.538 1.00 44.31 180 SER A CA 1
ATOM 1375 C C . SER A 1 180 ? 25.383 1.334 -25.016 1.00 44.31 180 SER A C 1
ATOM 1377 O O . SER A 1 180 ? 25.090 0.305 -25.625 1.00 44.31 180 SER A O 1
ATOM 1379 N N . ALA A 1 181 ? 24.734 1.749 -23.926 1.00 41.06 181 ALA A N 1
ATOM 1380 C CA . ALA A 1 181 ? 23.359 1.354 -23.678 1.00 41.06 181 ALA A CA 1
ATOM 1381 C C . ALA A 1 181 ? 22.582 1.691 -24.955 1.00 41.06 181 ALA A C 1
ATOM 1383 O O . ALA A 1 181 ? 22.563 2.843 -25.382 1.00 41.06 181 ALA A O 1
ATOM 1384 N N . SER A 1 182 ? 22.037 0.681 -25.625 1.00 40.41 182 SER A N 1
ATOM 1385 C CA . SER A 1 182 ? 21.142 0.884 -26.754 1.00 40.41 182 SER A CA 1
ATOM 1386 C C . SER A 1 182 ? 19.942 1.694 -26.261 1.00 40.41 182 SER A C 1
ATOM 1388 O O . SER A 1 182 ? 19.067 1.155 -25.583 1.00 40.41 182 SER A O 1
ATOM 1390 N N . GLU A 1 183 ? 19.927 2.987 -26.584 1.00 40.69 183 GLU A N 1
ATOM 1391 C CA . GLU A 1 183 ? 18.850 3.958 -26.341 1.00 40.69 183 GLU A CA 1
ATOM 1392 C C . GLU A 1 183 ? 17.603 3.699 -27.214 1.00 40.69 183 GLU A C 1
ATOM 1394 O O . GLU A 1 183 ? 16.824 4.607 -27.475 1.00 40.69 183 GLU A O 1
ATOM 1399 N N . ASP A 1 184 ? 17.366 2.458 -27.644 1.00 37.06 184 ASP A N 1
ATOM 1400 C CA . ASP A 1 184 ? 16.130 2.052 -28.321 1.00 37.06 184 ASP A CA 1
ATOM 1401 C C . ASP A 1 184 ? 15.149 1.495 -27.283 1.00 37.06 184 ASP A C 1
ATOM 1403 O O . ASP A 1 184 ? 14.746 0.332 -27.300 1.00 37.06 184 ASP A O 1
ATOM 1407 N N . ILE A 1 185 ? 14.803 2.330 -26.309 1.00 46.84 185 ILE A N 1
ATOM 1408 C CA . ILE A 1 185 ? 13.715 2.063 -25.374 1.00 46.84 185 ILE A CA 1
ATOM 1409 C C . ILE A 1 185 ? 12.607 3.010 -25.800 1.00 46.84 185 ILE A C 1
ATOM 1411 O O . ILE A 1 185 ? 12.794 4.218 -25.687 1.00 46.84 185 ILE A O 1
ATOM 1415 N N . GLU A 1 186 ? 11.468 2.491 -26.276 1.00 36.97 186 GLU A N 1
ATOM 1416 C CA . GLU A 1 186 ? 10.235 3.283 -26.263 1.00 36.97 186 GLU A CA 1
ATOM 1417 C C . GLU A 1 186 ? 10.080 3.793 -24.829 1.00 36.97 186 GLU A C 1
ATOM 1419 O O . GLU A 1 186 ? 9.858 2.978 -23.921 1.00 36.97 186 GLU A O 1
ATOM 1424 N N . PRO A 1 187 ? 10.257 5.102 -24.576 1.00 43.25 187 PRO A N 1
ATOM 1425 C CA . PRO A 1 187 ? 10.014 5.623 -23.254 1.00 43.25 187 PRO A CA 1
ATOM 1426 C C . PRO A 1 187 ? 8.563 5.263 -22.955 1.00 43.25 187 PRO A C 1
ATOM 1428 O O . PRO A 1 187 ? 7.679 5.516 -23.779 1.00 43.25 187 PRO A O 1
ATOM 1431 N N . LEU A 1 188 ? 8.272 4.715 -21.769 1.00 48.53 188 LEU A N 1
ATOM 1432 C CA . LEU A 1 188 ? 6.969 5.057 -21.211 1.00 48.53 188 LEU A CA 1
ATOM 1433 C C . LEU A 1 188 ? 6.932 6.580 -21.320 1.00 48.53 188 LEU A C 1
ATOM 1435 O O . LEU A 1 188 ? 7.838 7.215 -20.789 1.00 48.53 188 LEU A O 1
ATOM 1439 N N . GLU A 1 189 ? 5.994 7.151 -22.080 1.00 47.81 189 GLU A N 1
ATOM 1440 C CA . GLU A 1 189 ? 5.779 8.597 -22.065 1.00 47.81 189 GLU A CA 1
ATOM 1441 C C . GLU A 1 189 ? 5.432 8.948 -20.619 1.00 47.81 189 GLU A C 1
ATOM 1443 O O . GLU A 1 189 ? 4.278 8.838 -20.198 1.00 47.81 189 GLU A O 1
ATOM 1448 N N . LEU A 1 190 ? 6.460 9.206 -19.812 1.00 49.50 190 LEU A N 1
ATOM 1449 C CA . LEU A 1 190 ? 6.326 9.581 -18.426 1.00 49.50 190 LEU A CA 1
ATOM 1450 C C . LEU A 1 190 ? 5.662 10.956 -18.479 1.00 49.50 190 LEU A C 1
ATOM 1452 O O . LEU A 1 190 ? 6.114 11.811 -19.247 1.00 49.50 190 LEU A O 1
ATOM 1456 N N . PRO A 1 191 ? 4.546 11.158 -17.762 1.00 44.78 191 PRO A N 1
ATOM 1457 C CA . PRO A 1 191 ? 3.894 12.458 -17.739 1.00 44.78 191 PRO A CA 1
ATOM 1458 C C . PRO A 1 191 ? 4.915 13.535 -17.358 1.00 44.78 191 PRO A C 1
ATOM 1460 O O . PRO A 1 191 ? 5.813 13.271 -16.560 1.00 44.78 191 PRO A O 1
ATOM 1463 N N . GLU A 1 192 ? 4.791 14.726 -17.953 1.00 41.62 192 GLU A N 1
ATOM 1464 C CA . GLU A 1 192 ? 5.689 15.853 -17.686 1.00 41.62 192 GLU A CA 1
ATOM 1465 C C . GLU A 1 192 ? 5.884 16.032 -16.174 1.00 41.62 192 GLU A C 1
ATOM 1467 O O . GLU A 1 192 ? 4.927 16.278 -15.431 1.00 41.62 192 GLU A O 1
ATOM 1472 N N . PHE A 1 193 ? 7.133 15.880 -15.728 1.00 41.53 193 PHE A N 1
ATOM 1473 C CA . PHE A 1 193 ? 7.521 16.097 -14.342 1.00 41.53 193 PHE A CA 1
ATOM 1474 C C . PHE A 1 193 ? 7.164 17.533 -13.958 1.00 41.53 193 PHE A C 1
ATOM 1476 O O . PHE A 1 193 ? 7.647 18.493 -14.566 1.00 41.53 193 PHE A O 1
ATOM 1483 N N . LYS A 1 194 ? 6.323 17.700 -12.935 1.00 44.28 194 LYS A N 1
ATOM 1484 C CA . LYS A 1 194 ? 6.190 19.007 -12.295 1.00 44.28 194 LYS A CA 1
ATOM 1485 C C . LYS A 1 194 ? 7.455 19.226 -11.460 1.00 44.28 194 LYS A C 1
ATOM 1487 O O . LYS A 1 194 ? 7.862 18.304 -10.763 1.00 44.28 194 LYS A O 1
ATOM 1492 N N . PRO A 1 195 ? 8.056 20.427 -11.463 1.00 46.06 195 PRO A N 1
ATOM 1493 C CA . PRO A 1 195 ? 9.363 20.684 -10.843 1.00 46.06 195 PRO A CA 1
ATOM 1494 C C . PRO A 1 195 ? 9.421 20.485 -9.314 1.00 46.06 195 PRO A C 1
ATOM 1496 O O . PRO A 1 195 ? 10.477 20.674 -8.720 1.00 46.06 195 PRO A O 1
ATOM 1499 N N . GLU A 1 196 ? 8.303 20.139 -8.672 1.00 49.59 196 GLU A N 1
ATOM 1500 C CA . GLU A 1 196 ? 8.159 20.014 -7.219 1.00 49.59 196 GLU A CA 1
ATOM 1501 C C . GLU A 1 196 ? 8.227 18.567 -6.704 1.00 49.59 196 GLU A C 1
ATOM 1503 O O . GLU A 1 196 ? 8.385 18.380 -5.499 1.00 49.59 196 GLU A O 1
ATOM 1508 N N . ALA A 1 197 ? 8.121 17.561 -7.580 1.00 59.56 197 ALA A N 1
ATOM 1509 C CA . ALA A 1 197 ? 8.171 16.150 -7.200 1.00 59.56 197 ALA A CA 1
ATOM 1510 C C . ALA A 1 197 ? 9.572 15.572 -7.449 1.00 59.56 197 ALA A C 1
ATOM 1512 O O . ALA A 1 197 ? 10.134 15.687 -8.540 1.00 59.56 197 ALA A O 1
ATOM 1513 N N . GLY A 1 198 ? 10.152 14.975 -6.406 1.00 69.31 198 GLY A N 1
ATOM 1514 C CA . GLY A 1 198 ? 11.453 14.312 -6.479 1.00 69.31 198 GLY A CA 1
ATOM 1515 C C . GLY A 1 198 ? 11.411 12.967 -7.214 1.00 69.31 198 GLY A C 1
ATOM 1516 O O . GLY A 1 198 ? 10.354 12.449 -7.572 1.00 69.31 198 GLY A O 1
ATOM 1517 N N . GLU A 1 199 ? 12.578 12.342 -7.379 1.00 77.00 199 GLU A N 1
ATOM 1518 C CA . GLU A 1 199 ? 12.711 11.021 -8.019 1.00 77.00 199 GLU A CA 1
ATOM 1519 C C . GLU A 1 199 ? 11.955 9.902 -7.280 1.00 77.00 199 GLU A C 1
ATOM 1521 O O . GLU A 1 199 ? 11.629 8.884 -7.883 1.00 77.00 199 GLU A O 1
ATOM 1526 N N . CYS A 1 200 ? 11.610 10.109 -6.008 1.00 83.00 200 CYS A N 1
ATOM 1527 C CA . CYS A 1 200 ? 10.830 9.180 -5.189 1.00 83.00 200 CYS A CA 1
ATOM 1528 C C . CYS A 1 200 ? 9.371 9.609 -4.986 1.00 83.00 200 CYS A C 1
ATOM 1530 O O . CYS A 1 200 ? 8.708 9.110 -4.083 1.00 83.00 200 CYS A O 1
ATOM 1532 N N . GLU A 1 201 ? 8.862 10.557 -5.772 1.00 86.94 201 GLU A N 1
ATOM 1533 C CA . GLU A 1 201 ? 7.497 11.067 -5.629 1.00 86.94 201 GLU A CA 1
ATOM 1534 C C . GLU A 1 201 ? 6.680 10.823 -6.903 1.00 86.94 201 GLU A C 1
ATOM 1536 O O . GLU A 1 201 ? 7.212 10.773 -8.021 1.00 86.94 201 GLU A O 1
ATOM 1541 N N . PHE A 1 202 ? 5.363 10.682 -6.741 1.00 86.81 202 PHE A N 1
ATOM 1542 C CA . PHE A 1 202 ? 4.434 10.779 -7.862 1.00 86.81 202 PHE A CA 1
ATOM 1543 C C . PHE A 1 202 ? 4.204 12.257 -8.195 1.00 86.81 202 PHE A C 1
ATOM 1545 O O . PHE A 1 202 ? 3.769 13.041 -7.355 1.00 86.81 202 PHE A O 1
ATOM 1552 N N . ASN A 1 203 ? 4.412 12.630 -9.453 1.00 82.69 203 ASN A N 1
ATOM 1553 C CA . ASN A 1 203 ? 4.201 13.982 -9.966 1.00 82.69 203 ASN A CA 1
ATOM 1554 C C . ASN A 1 203 ? 2.718 14.366 -10.050 1.00 82.69 203 ASN A C 1
ATOM 1556 O O . ASN A 1 203 ? 2.368 15.547 -10.133 1.00 82.69 203 ASN A O 1
ATOM 1560 N N . SER A 1 204 ? 1.829 13.375 -10.151 1.00 85.94 204 SER A N 1
ATOM 1561 C CA . SER A 1 204 ? 0.395 13.591 -10.325 1.00 85.94 204 SER A CA 1
ATOM 1562 C C . SER A 1 204 ? -0.423 12.357 -9.966 1.00 85.94 204 SER A C 1
ATOM 1564 O O . SER A 1 204 ? 0.089 11.239 -9.926 1.00 85.94 204 SER A O 1
ATOM 1566 N N . LEU A 1 205 ? -1.729 12.561 -9.789 1.00 89.50 205 LEU A N 1
ATOM 1567 C CA . LEU A 1 205 ? -2.677 11.479 -9.543 1.00 89.50 205 LEU A CA 1
ATOM 1568 C C . LEU A 1 205 ? -2.720 10.496 -10.722 1.00 89.50 205 LEU A C 1
ATOM 1570 O O . LEU A 1 205 ? -2.748 9.285 -10.532 1.00 89.50 205 LEU A O 1
ATOM 1574 N N . THR A 1 206 ? -2.644 11.021 -11.948 1.00 89.38 206 THR A N 1
ATOM 1575 C CA . THR A 1 206 ? -2.565 10.219 -13.173 1.00 89.38 206 THR A CA 1
ATOM 1576 C C . THR A 1 206 ? -1.320 9.337 -13.192 1.00 89.38 206 THR A C 1
ATOM 1578 O O . THR A 1 206 ? -1.394 8.180 -13.601 1.00 89.38 206 THR A O 1
ATOM 1581 N N . GLU A 1 207 ? -0.175 9.862 -12.748 1.00 87.75 207 GLU A N 1
ATOM 1582 C CA . GLU A 1 207 ? 1.043 9.062 -12.642 1.00 87.75 207 GLU A CA 1
ATOM 1583 C C . GLU A 1 207 ? 0.908 7.988 -11.565 1.00 87.75 207 GLU A C 1
ATOM 1585 O O . GLU A 1 207 ? 1.235 6.839 -11.845 1.00 87.75 207 GLU A O 1
ATOM 1590 N N . ALA A 1 208 ? 0.375 8.325 -10.385 1.00 90.31 208 ALA A N 1
ATOM 1591 C CA . ALA A 1 208 ? 0.136 7.350 -9.325 1.00 90.31 208 ALA A CA 1
ATOM 1592 C C . ALA A 1 208 ? -0.710 6.174 -9.836 1.00 90.31 208 ALA A C 1
ATOM 1594 O O . ALA A 1 208 ? -0.314 5.015 -9.706 1.00 90.31 208 ALA A O 1
ATOM 1595 N N . TYR A 1 209 ? -1.822 6.456 -10.520 1.00 91.00 209 TYR A N 1
ATOM 1596 C CA . TYR A 1 209 ? -2.702 5.421 -11.071 1.00 91.00 209 TYR A CA 1
ATOM 1597 C C . TYR A 1 209 ? -2.051 4.597 -12.180 1.00 91.00 209 TYR A C 1
ATOM 1599 O O . TYR A 1 209 ? -2.304 3.398 -12.282 1.00 91.00 209 TYR A O 1
ATOM 1607 N N . ARG A 1 210 ? -1.196 5.213 -13.002 1.00 87.62 210 ARG A N 1
ATOM 1608 C CA . ARG A 1 210 ? -0.500 4.518 -14.089 1.00 87.62 210 ARG A CA 1
ATOM 1609 C C . ARG A 1 210 ? 0.662 3.667 -13.586 1.00 87.62 210 ARG A C 1
ATOM 1611 O O . ARG A 1 210 ? 0.817 2.547 -14.052 1.00 87.62 210 ARG A O 1
ATOM 1618 N N . LEU A 1 211 ? 1.487 4.185 -12.678 1.00 88.94 211 LEU A N 1
ATOM 1619 C CA . LEU A 1 211 ? 2.705 3.506 -12.236 1.00 88.94 211 LEU A CA 1
ATOM 1620 C C . LEU A 1 211 ? 2.440 2.422 -11.193 1.00 88.94 211 LEU A C 1
ATOM 1622 O O . LEU A 1 211 ? 3.142 1.421 -11.193 1.00 88.94 211 LEU A O 1
ATOM 1626 N N . THR A 1 212 ? 1.418 2.553 -10.350 1.00 90.50 212 THR A N 1
ATOM 1627 C CA . THR A 1 212 ? 1.094 1.528 -9.339 1.00 90.50 212 THR A CA 1
ATOM 1628 C C . THR A 1 212 ? 0.966 0.103 -9.911 1.00 90.50 212 THR A C 1
ATOM 1630 O O . THR A 1 212 ? 1.656 -0.792 -9.419 1.00 90.50 212 THR A O 1
ATOM 1633 N N . PRO A 1 213 ? 0.144 -0.168 -10.949 1.00 90.81 213 PRO A N 1
ATOM 1634 C CA . PRO A 1 213 ? 0.091 -1.503 -11.552 1.00 90.81 213 PRO A CA 1
ATOM 1635 C C . PRO A 1 213 ? 1.410 -1.894 -12.238 1.00 90.81 213 PRO A C 1
ATOM 1637 O O . PRO A 1 213 ? 1.746 -3.079 -12.291 1.00 90.81 213 PRO A O 1
ATOM 1640 N N . GLU A 1 214 ? 2.168 -0.915 -12.741 1.00 89.75 214 GLU A N 1
ATOM 1641 C CA . GLU A 1 214 ? 3.461 -1.123 -13.397 1.00 89.75 214 GLU A CA 1
ATOM 1642 C C . GLU A 1 214 ? 4.556 -1.572 -12.427 1.00 89.75 214 GLU A C 1
ATOM 1644 O O . GLU A 1 214 ? 5.389 -2.384 -12.823 1.00 89.75 214 GLU A O 1
ATOM 1649 N N . ILE A 1 215 ? 4.524 -1.129 -11.163 1.00 92.06 215 ILE A N 1
ATOM 1650 C CA . ILE A 1 215 ? 5.423 -1.612 -10.100 1.00 92.06 215 ILE A CA 1
ATOM 1651 C C . ILE A 1 215 ? 5.330 -3.141 -10.014 1.00 92.06 215 ILE A C 1
ATOM 1653 O O . ILE A 1 215 ? 6.321 -3.851 -10.192 1.00 92.06 215 ILE A O 1
ATOM 1657 N N . LEU A 1 216 ? 4.115 -3.667 -9.821 1.00 93.56 216 LEU A N 1
ATOM 1658 C CA . LEU A 1 216 ? 3.901 -5.110 -9.671 1.00 93.56 216 LEU A CA 1
ATOM 1659 C C . LEU A 1 216 ? 4.189 -5.874 -10.967 1.00 93.56 216 LEU A C 1
ATOM 1661 O O . LEU A 1 216 ? 4.822 -6.931 -10.926 1.00 93.56 216 LEU A O 1
ATOM 1665 N N . ARG A 1 217 ? 3.782 -5.325 -12.121 1.00 91.44 217 ARG A N 1
ATOM 1666 C CA . ARG A 1 217 ? 4.098 -5.903 -13.435 1.00 91.44 217 ARG A CA 1
ATOM 1667 C C . ARG A 1 217 ? 5.604 -6.021 -13.639 1.00 91.44 217 ARG A C 1
ATOM 1669 O O . ARG A 1 217 ? 6.076 -7.046 -14.129 1.00 91.44 217 ARG A O 1
ATOM 1676 N N . ARG A 1 218 ? 6.372 -4.989 -13.282 1.00 92.50 218 ARG A N 1
ATOM 1677 C CA . ARG A 1 218 ? 7.820 -5.007 -13.471 1.00 92.50 218 ARG A CA 1
ATOM 1678 C C . ARG A 1 218 ? 8.475 -6.031 -12.564 1.00 92.50 218 ARG A C 1
ATOM 1680 O O . ARG A 1 218 ? 9.270 -6.813 -13.075 1.00 92.50 218 ARG A O 1
ATOM 1687 N N . TYR A 1 219 ? 8.108 -6.076 -11.282 1.00 93.88 219 TYR A N 1
ATOM 1688 C CA . TYR A 1 219 ? 8.589 -7.118 -10.375 1.00 93.88 219 TYR A CA 1
ATOM 1689 C C . TYR A 1 219 ? 8.348 -8.518 -10.950 1.00 93.88 219 TYR A C 1
ATOM 1691 O O . TYR A 1 219 ? 9.262 -9.342 -10.970 1.00 93.88 219 TYR A O 1
ATOM 1699 N N . ASP A 1 220 ? 7.164 -8.769 -11.512 1.00 91.75 220 ASP A N 1
ATOM 1700 C CA . ASP A 1 220 ? 6.848 -10.046 -12.158 1.00 91.75 220 ASP A CA 1
ATOM 1701 C C . ASP A 1 220 ? 7.736 -10.350 -13.380 1.00 91.75 220 ASP A C 1
ATOM 1703 O O . ASP A 1 220 ? 8.138 -11.494 -13.591 1.00 91.75 220 ASP A O 1
ATOM 1707 N N . GLN A 1 221 ? 8.095 -9.330 -14.164 1.00 91.38 221 GLN A N 1
ATOM 1708 C CA . GLN A 1 221 ? 8.976 -9.475 -15.326 1.00 91.38 221 GLN A CA 1
ATOM 1709 C C . GLN A 1 221 ? 10.431 -9.759 -14.941 1.00 91.38 221 GLN A C 1
ATOM 1711 O O . GLN A 1 221 ? 11.087 -10.560 -15.616 1.00 91.38 221 GLN A O 1
ATOM 1716 N N . ILE A 1 222 ? 10.939 -9.096 -13.898 1.00 92.50 222 ILE A N 1
ATOM 1717 C CA . ILE A 1 222 ? 12.358 -9.146 -13.515 1.00 92.50 222 ILE A CA 1
ATOM 1718 C C . ILE A 1 222 ? 12.682 -10.271 -12.530 1.00 92.50 222 ILE A C 1
ATOM 1720 O O . ILE A 1 222 ? 13.841 -10.657 -12.457 1.00 92.50 222 ILE A O 1
ATOM 1724 N N . LYS A 1 223 ? 11.690 -10.874 -11.852 1.00 92.62 223 LYS A N 1
ATOM 1725 C CA . LYS A 1 223 ? 11.890 -11.951 -10.849 1.00 92.62 223 LYS A CA 1
ATOM 1726 C C . LYS A 1 223 ? 12.689 -13.170 -11.330 1.00 92.62 223 LYS A C 1
ATOM 1728 O O . LYS A 1 223 ? 13.048 -14.026 -10.533 1.00 92.62 223 LYS A O 1
ATOM 1733 N N . ARG A 1 224 ? 12.879 -13.307 -12.646 1.00 91.75 224 ARG A N 1
ATOM 1734 C CA . ARG A 1 224 ? 13.679 -14.369 -13.271 1.00 91.75 224 ARG A CA 1
ATOM 1735 C C . ARG A 1 224 ? 15.189 -14.139 -13.155 1.00 91.75 224 ARG A C 1
ATOM 1737 O O . ARG A 1 224 ? 15.941 -15.076 -13.400 1.00 91.75 224 ARG A O 1
ATOM 1744 N N . PHE A 1 225 ? 15.626 -12.913 -12.875 1.00 90.94 225 PHE A N 1
ATOM 1745 C CA . PHE A 1 225 ? 17.033 -12.596 -12.660 1.00 90.94 225 PHE A CA 1
ATOM 1746 C C . PHE A 1 225 ? 17.392 -12.857 -11.196 1.00 90.94 225 PHE A C 1
ATOM 1748 O O . PHE A 1 225 ? 16.601 -12.550 -10.308 1.00 90.94 225 PHE A O 1
ATOM 1755 N N . GLU A 1 226 ? 18.570 -13.434 -10.959 1.00 87.25 226 GLU A N 1
ATOM 1756 C CA . GLU A 1 226 ? 19.005 -13.903 -9.635 1.00 87.25 226 GLU A CA 1
ATOM 1757 C C . GLU A 1 226 ? 19.044 -12.778 -8.588 1.00 87.25 226 GLU A C 1
ATOM 1759 O O . GLU A 1 226 ? 18.551 -12.962 -7.479 1.00 87.25 226 GLU A O 1
ATOM 1764 N N . ASP A 1 227 ? 19.522 -11.595 -8.982 1.00 86.19 227 ASP A N 1
ATOM 1765 C CA . ASP A 1 227 ? 19.689 -10.431 -8.102 1.00 86.19 227 ASP A CA 1
ATOM 1766 C C . ASP A 1 227 ? 18.581 -9.374 -8.264 1.00 86.19 227 ASP A C 1
ATOM 1768 O O . ASP A 1 227 ? 18.733 -8.228 -7.834 1.00 86.19 227 ASP A O 1
ATOM 1772 N N . ALA A 1 228 ? 17.466 -9.714 -8.921 1.00 88.50 228 ALA A N 1
ATOM 1773 C CA . ALA A 1 228 ? 16.382 -8.753 -9.087 1.00 88.50 228 ALA A CA 1
ATOM 1774 C C . ALA A 1 228 ? 15.770 -8.366 -7.728 1.00 88.50 228 ALA A C 1
ATOM 1776 O O . ALA A 1 228 ? 15.525 -9.237 -6.886 1.00 88.50 228 ALA A O 1
ATOM 1777 N N . PRO A 1 229 ? 15.446 -7.076 -7.515 1.00 90.25 229 PRO A N 1
ATOM 1778 C CA . PRO A 1 229 ? 14.720 -6.665 -6.325 1.00 90.25 229 PRO A CA 1
ATOM 1779 C C . PRO A 1 229 ? 13.356 -7.365 -6.277 1.00 90.25 229 PRO A C 1
ATOM 1781 O O . PRO A 1 229 ? 12.745 -7.657 -7.308 1.00 90.25 229 PRO A O 1
ATOM 1784 N N . THR A 1 230 ? 12.861 -7.612 -5.066 1.00 90.25 230 THR A N 1
ATOM 1785 C CA . THR A 1 230 ? 11.554 -8.238 -4.833 1.00 90.25 230 THR A CA 1
ATOM 1786 C C . THR A 1 230 ? 10.680 -7.340 -3.961 1.00 90.25 230 THR A C 1
ATOM 1788 O O . THR A 1 230 ? 11.202 -6.666 -3.068 1.00 90.25 230 THR A O 1
ATOM 1791 N N . PRO A 1 231 ? 9.354 -7.311 -4.191 1.00 91.00 231 PRO A N 1
ATOM 1792 C CA . PRO A 1 231 ? 8.460 -6.490 -3.391 1.00 91.00 231 PRO A CA 1
ATOM 1793 C C . PRO A 1 231 ? 8.358 -7.066 -1.978 1.00 91.00 231 PRO A C 1
ATOM 1795 O O . PRO A 1 231 ? 8.089 -8.257 -1.784 1.00 91.00 231 PRO A O 1
ATOM 1798 N N . ARG A 1 232 ? 8.539 -6.209 -0.973 1.00 88.94 232 ARG A N 1
ATOM 1799 C CA . ARG A 1 232 ? 8.508 -6.598 0.440 1.00 88.94 232 ARG A CA 1
ATOM 1800 C C . ARG A 1 232 ? 7.088 -6.572 1.001 1.00 88.94 232 ARG A C 1
ATOM 1802 O O . ARG A 1 232 ? 6.692 -5.640 1.695 1.00 88.94 232 ARG A O 1
ATOM 1809 N N . TRP A 1 233 ? 6.331 -7.629 0.724 1.00 90.62 233 TRP A N 1
ATOM 1810 C CA . TRP A 1 233 ? 5.005 -7.818 1.310 1.00 90.62 233 TRP A CA 1
ATOM 1811 C C . TRP A 1 233 ? 5.090 -8.161 2.798 1.00 90.62 233 TRP A C 1
ATOM 1813 O O . TRP A 1 233 ? 5.750 -9.122 3.195 1.00 90.62 233 TRP A O 1
ATOM 1823 N N . LEU A 1 234 ? 4.370 -7.401 3.616 1.00 89.62 234 LEU A N 1
ATOM 1824 C CA . LEU A 1 234 ? 4.169 -7.665 5.028 1.00 89.62 234 LEU A CA 1
ATOM 1825 C C . LEU A 1 234 ? 2.787 -8.299 5.249 1.00 89.62 234 LEU A C 1
ATOM 1827 O O . LEU A 1 234 ? 1.774 -7.654 4.962 1.00 89.62 234 LEU A O 1
ATOM 1831 N N . PRO A 1 235 ? 2.715 -9.523 5.798 1.00 92.06 235 PRO A N 1
ATOM 1832 C CA . PRO A 1 235 ? 1.442 -10.134 6.140 1.00 92.06 235 PRO A CA 1
ATOM 1833 C C . PRO A 1 235 ? 0.821 -9.440 7.357 1.00 92.06 235 PRO A C 1
ATOM 1835 O O . PRO A 1 235 ? 1.400 -9.386 8.448 1.00 92.06 235 PRO A O 1
ATOM 1838 N N . LEU A 1 236 ? -0.401 -8.956 7.171 1.00 94.44 236 LEU A N 1
ATOM 1839 C CA . LEU A 1 236 ? -1.241 -8.350 8.190 1.00 94.44 236 LEU A CA 1
ATOM 1840 C C . LEU A 1 236 ? -2.502 -9.186 8.429 1.00 94.44 236 LEU A C 1
ATOM 1842 O O . LEU A 1 236 ? -3.019 -9.900 7.564 1.00 94.44 236 LEU A O 1
ATOM 1846 N N . VAL A 1 237 ? -3.045 -9.038 9.630 1.00 95.88 237 VAL A N 1
ATOM 1847 C CA . VAL A 1 237 ? -4.364 -9.535 10.001 1.00 95.88 237 VAL A CA 1
ATOM 1848 C C . VAL A 1 237 ? -5.278 -8.338 10.225 1.00 95.88 237 VAL A C 1
ATOM 1850 O O . VAL A 1 237 ? -5.046 -7.539 11.131 1.00 95.88 237 VAL A O 1
ATOM 1853 N N . ALA A 1 238 ? -6.312 -8.219 9.395 1.00 95.31 238 ALA A N 1
ATOM 1854 C CA . ALA A 1 238 ? -7.367 -7.227 9.531 1.00 95.31 238 ALA A CA 1
ATOM 1855 C C . ALA A 1 238 ? -8.485 -7.771 10.428 1.00 95.31 238 ALA A C 1
ATOM 1857 O O . ALA A 1 238 ? -9.049 -8.823 10.136 1.00 95.31 238 ALA A O 1
ATOM 1858 N N . THR A 1 239 ? -8.831 -7.055 11.494 1.00 95.00 239 THR A N 1
ATOM 1859 C CA . THR A 1 239 ? -9.964 -7.360 12.380 1.00 95.00 239 THR A CA 1
ATOM 1860 C C . THR A 1 239 ? -10.979 -6.233 12.290 1.00 95.00 239 THR A C 1
ATOM 1862 O O . THR A 1 239 ? -10.614 -5.073 12.475 1.00 95.00 239 THR A O 1
ATOM 1865 N N . VAL A 1 240 ? -12.232 -6.568 11.975 1.00 92.44 240 VAL A N 1
ATOM 1866 C CA . VAL A 1 240 ? -13.308 -5.592 11.746 1.00 92.44 240 VAL A CA 1
ATOM 1867 C C . VAL A 1 240 ? -14.233 -5.527 12.958 1.00 92.44 240 VAL A C 1
ATOM 1869 O O . VAL A 1 240 ? -14.726 -6.558 13.416 1.00 92.44 240 VAL A O 1
ATOM 1872 N N . GLU A 1 241 ? -14.519 -4.315 13.428 1.00 88.62 241 GLU A N 1
ATOM 1873 C CA . GLU A 1 241 ? -15.368 -4.011 14.590 1.00 88.62 241 GLU A CA 1
ATOM 1874 C C . GLU A 1 241 ? -16.526 -3.055 14.240 1.00 88.62 241 GLU A C 1
ATOM 1876 O O . GLU A 1 241 ? -16.346 -2.089 13.447 1.00 88.62 241 GLU A O 1
#

Radius of gyration: 22.77 Å; chains: 1; bounding box: 58×55×86 Å

Foldseek 3Di:
DDDDDDDDDDDPPPDPPDDPDQPQPVFFAWFFAAAQDDPADDFQKKKKWFDDDPPHDPPDDTWMWIWGDDPHWIKIWTDPNRDPPDIAIWTKHKDWDDAPADDDLQRDKTKMKMWTHRPPDRTGTGIKMKIFHPPDHQDAQDKGKIKIFGHGLVLLVLLQDDLVVLDDDPPDDPDDDPPDPPPPDPGPPQPPADPPADSRYQRDPVSVRVSVSSSNVSLNVNVVHPPDDHTDITMIMMHTD

Sequence (241 aa):
MKRLIIVAGLLALTACSKPVEEAAMDRSVVGPDMEKAGPFGNFKHITFAAVRAEDTPTDSQLMRIELVKGAGENVATLYNLLSDSKSYMAGVTYHAFVPVIAETNAERHDYWIVGMNLSRTPDRSVYSVIRFAHGATFTPGQTVKVDYLSLDCDDLEVARRPVSYFEPQPVDAGTDTSASASEDIEPLELPEFKPEAGECEFNSLTEAYRLTPEILRRYDQIKRFEDAPTPRWLPLVATVE

Secondary structure (DSSP, 8-state):
-------------------S--TTTTTB-EE---BS--S--S-SEEEEEEPPPTTS-TTPPPPEEEEE--SSSEEEEEESSS-SS--EEEEEEEEEE---S---GGG-EEEEEEEEESS--TT-EEEEEEEEETT----TT-EEEEEEEE-BHHHHHHHHS-GGGGSPPPS---S--------------PPPPPTT--TTB-SSHHHHHHHHHHHHHHHHHHTTSTT-----PEEEEEEE-

pLDDT: mean 77.25, std 20.19, range [30.78, 96.38]